Protein AF-A0A2M8DGZ5-F1 (afdb_monomer)

pLDDT: mean 72.71, std 24.36, range [32.28, 98.69]

Solvent-accessible surface area (backbone atoms only — not comparable to full-atom values): 21409 Å² total; per-residue (Å²): 137,88,82,88,85,82,89,85,83,86,83,88,82,82,88,88,84,86,83,87,82,81,83,86,84,78,86,82,89,83,91,85,82,87,85,84,85,83,81,88,84,89,88,83,88,82,85,90,84,88,86,81,88,84,85,83,86,84,92,83,90,83,90,82,88,80,88,79,86,88,81,87,85,88,81,90,81,88,78,90,76,78,85,79,76,83,82,78,86,79,76,88,78,85,82,75,79,84,77,84,80,78,84,82,90,80,88,84,86,89,84,86,80,84,87,79,92,77,91,68,83,79,48,72,66,58,56,50,49,53,51,51,51,50,53,50,50,52,49,52,53,50,52,50,52,52,52,50,52,51,50,53,51,52,50,50,53,52,52,50,53,50,53,52,51,50,51,52,49,51,52,53,51,51,52,50,51,50,54,50,52,52,52,49,53,52,51,51,52,50,53,53,49,52,52,52,51,51,54,50,53,51,53,51,50,51,37,51,52,49,51,53,51,48,51,53,51,50,41,56,44,45,72,37,66,75,50,36,55,54,50,49,50,53,44,50,54,55,33,65,75,71,41,71,84,57,66,33,38,40,37,29,30,66,90,66,55,69,71,59,56,56,53,53,58,74,70,50,66,88,85,54,52,86,60,45,79,41,76,30,90,87,39,87,26,53,36,34,41,33,31,96,92,45,73,45,52,52,20,57,66,46,68,54,61,54,50,68,63,53,39,53,52,50,49,52,51,56,56,59,62,55,69,80,73,116

Mean predicted aligned error: 19.15 Å

Secondary structure (DSSP, 8-state):
---PPPPPPPPP----PPPP-PPP------------------------------------------PPPP----------PPPPPPPP-------PPPP-PPPPP------PPPPPP------HHHHHHHHHHHHHHHHHHHHHHHHHHHHHHHHHHHHHHHHHHHHHHHHHHHHHHHHHHHHHHHHHHHHHHHHHHHHHHHHHHHHHHHHHHHHHHHHHHHHSHHHHHHHHHHHHHHHHTTSPSS--EEEEETT--HHHHHHHHHTS-TTS--PEEEEETT-SSEEEEEETTEEEEEEHHHHT--HHHHHHHHHHHHHHHHHTT-

Radius of gyration: 52.33 Å; Cα contacts (8 Å, |Δi|>4): 156; chains: 1; bounding box: 122×68×149 Å

Nearest PDB structures (foldseek):
  7uzh-assembly1_K  TM=7.538E-01  e=3.680E-03  Rattus norvegicus
  6loh-assembly1_A-2  TM=3.343E-01  e=3.677E+00  Homo sapiens

Sequence (326 aa):
MQGHLTPLHPHRLCSFLPPSSLPHARHPLSRRGADRGGAASCRGCGAGGGGGWGGGGDRRGGGGGGAAPSRRGGGGAPGAGAPRAPPCPATAGDPGPPRSARPGCAAGSGGHPAPGPGGGAVSVAERAGALLAEVARYRAESCAAILAAAREEVAGYVAHAHAEALHRFHAGAAETRKRAAERLRAAEAAVAAVARQRAQEVEWAVVARGRATLAASLAARWATVATRSRWLAWAAESAAARLEGGEWTLAHPVGWATAEWAAAVAELPVSVATPRFVADLQIVGGVRITAAGATVDATVAGLLGHGDWIGGRLLALTLAGGEGKR

Structure (mmCIF, N/CA/C/O backbone):
data_AF-A0A2M8DGZ5-F1
#
_entry.id   AF-A0A2M8DGZ5-F1
#
loop_
_atom_site.group_PDB
_atom_site.id
_atom_site.type_symbol
_atom_site.label_atom_id
_atom_site.label_alt_id
_atom_site.label_comp_id
_atom_site.label_asym_id
_atom_site.label_entity_id
_atom_site.label_seq_id
_atom_site.pdbx_PDB_ins_code
_atom_site.Cartn_x
_atom_site.Cartn_y
_atom_site.Cartn_z
_atom_site.occupancy
_atom_site.B_iso_or_equiv
_atom_site.auth_seq_id
_atom_site.auth_comp_id
_atom_site.auth_asym_id
_atom_site.auth_atom_id
_atom_site.pdbx_PDB_model_num
ATOM 1 N N . MET A 1 1 ? 58.728 37.428 -34.196 1.00 47.88 1 MET A N 1
ATOM 2 C CA . MET A 1 1 ? 57.813 38.181 -33.315 1.00 47.88 1 MET A CA 1
ATOM 3 C C . MET A 1 1 ? 57.246 37.215 -32.294 1.00 47.88 1 MET A C 1
ATOM 5 O O . MET A 1 1 ? 56.568 36.270 -32.669 1.00 47.88 1 MET A O 1
ATOM 9 N N . GLN A 1 2 ? 57.664 37.388 -31.043 1.00 43.59 2 GLN A N 1
ATOM 10 C CA . GLN A 1 2 ? 57.339 36.544 -29.894 1.00 43.59 2 GLN A CA 1
ATOM 11 C C . GLN A 1 2 ? 55.956 36.935 -29.356 1.00 43.59 2 GLN A C 1
ATOM 13 O O . GLN A 1 2 ? 55.725 38.105 -29.062 1.00 43.59 2 GLN A O 1
ATOM 18 N N . GLY A 1 3 ? 55.041 35.971 -29.253 1.00 50.12 3 GLY A N 1
ATOM 19 C CA . GLY A 1 3 ? 53.740 36.142 -28.607 1.00 50.12 3 GLY A CA 1
ATOM 20 C C . GLY A 1 3 ? 53.782 35.568 -27.195 1.00 50.12 3 GLY A C 1
ATOM 21 O O . GLY A 1 3 ? 53.845 34.354 -27.026 1.00 50.12 3 GLY A O 1
ATOM 22 N N . HIS A 1 4 ? 53.782 36.449 -26.196 1.00 52.03 4 HIS A N 1
ATOM 23 C CA . HIS A 1 4 ? 53.679 36.112 -24.780 1.00 52.03 4 HIS A CA 1
ATOM 24 C C . HIS A 1 4 ? 52.259 35.636 -24.432 1.00 52.03 4 HIS A C 1
ATOM 26 O O . HIS A 1 4 ? 51.285 36.337 -24.698 1.00 52.03 4 HIS A O 1
ATOM 32 N N . LEU A 1 5 ? 52.158 34.467 -23.794 1.00 53.09 5 LEU A N 1
ATOM 33 C CA . LEU A 1 5 ? 50.958 33.986 -23.108 1.00 53.09 5 LEU A CA 1
ATOM 34 C C . LEU A 1 5 ? 51.087 34.290 -21.611 1.00 53.09 5 LEU A C 1
ATOM 36 O O . LEU A 1 5 ? 52.010 33.816 -20.949 1.00 53.09 5 LEU A O 1
ATOM 40 N N . THR A 1 6 ? 50.149 35.076 -21.091 1.00 55.84 6 THR A N 1
ATOM 41 C CA . THR A 1 6 ? 49.980 35.384 -19.664 1.00 55.84 6 THR A CA 1
ATOM 42 C C . THR A 1 6 ? 49.000 34.379 -19.035 1.00 55.84 6 THR A C 1
ATOM 44 O O . THR A 1 6 ? 47.969 34.100 -19.651 1.00 55.84 6 THR A O 1
ATOM 47 N N . PRO A 1 7 ? 49.259 33.835 -17.830 1.00 59.38 7 PRO A N 1
ATOM 48 C CA . PRO A 1 7 ? 48.363 32.878 -17.182 1.00 59.38 7 PRO A CA 1
ATOM 49 C C . PRO A 1 7 ? 47.285 33.573 -16.331 1.00 59.38 7 PRO A C 1
ATOM 51 O O . PRO A 1 7 ? 47.565 34.511 -15.586 1.00 59.38 7 PRO A O 1
ATOM 54 N N . LEU A 1 8 ? 46.048 33.074 -16.415 1.00 52.78 8 LEU A N 1
ATOM 55 C CA . LEU A 1 8 ? 44.927 33.457 -15.551 1.00 52.78 8 LEU A CA 1
ATOM 56 C C . LEU A 1 8 ? 44.916 32.614 -14.263 1.00 52.78 8 LEU A C 1
ATOM 58 O O . LEU A 1 8 ? 44.987 31.387 -14.295 1.00 52.78 8 LEU A O 1
ATOM 62 N N . HIS A 1 9 ? 44.810 33.317 -13.136 1.00 47.62 9 HIS A N 1
ATOM 63 C CA . HIS A 1 9 ? 44.673 32.811 -11.767 1.00 47.62 9 HIS A CA 1
ATOM 64 C C . HIS A 1 9 ? 43.321 32.099 -11.515 1.00 47.62 9 HIS A C 1
ATOM 66 O O . HIS A 1 9 ? 42.306 32.511 -12.077 1.00 47.62 9 HIS A O 1
ATOM 72 N N . PRO A 1 10 ? 43.255 31.112 -10.593 1.00 57.31 10 PRO A N 1
ATOM 73 C CA . PRO A 1 10 ? 42.003 30.493 -10.162 1.00 57.31 10 PRO A CA 1
ATOM 74 C C . PRO A 1 10 ? 41.328 31.266 -9.014 1.00 57.31 10 PRO A C 1
ATOM 76 O O . PRO A 1 10 ? 41.925 31.504 -7.961 1.00 57.31 10 PRO A O 1
ATOM 79 N N . HIS A 1 11 ? 40.049 31.603 -9.195 1.00 48.38 11 HIS A N 1
ATOM 80 C CA . HIS A 1 11 ? 39.185 32.128 -8.140 1.00 48.38 11 HIS A CA 1
ATOM 81 C C . HIS A 1 11 ? 38.677 31.007 -7.221 1.00 48.38 11 HIS A C 1
ATOM 83 O O . HIS A 1 11 ? 38.041 30.049 -7.656 1.00 48.38 11 HIS A O 1
ATOM 89 N N . ARG A 1 12 ? 38.926 31.195 -5.921 1.00 47.50 12 ARG A N 1
ATOM 90 C CA . ARG A 1 12 ? 38.199 30.591 -4.798 1.00 47.50 12 ARG A CA 1
ATOM 91 C C . ARG A 1 12 ? 36.724 30.996 -4.850 1.00 47.50 12 ARG A C 1
ATOM 93 O O . ARG A 1 12 ? 36.444 32.188 -4.959 1.00 47.50 12 ARG A O 1
ATOM 100 N N . LEU A 1 13 ? 35.812 30.055 -4.610 1.00 48.94 13 LEU A N 1
ATOM 101 C CA . LEU A 1 13 ? 34.484 30.364 -4.078 1.00 48.94 13 LEU A CA 1
ATOM 102 C C . LEU A 1 13 ? 34.130 29.418 -2.929 1.00 48.94 13 LEU A C 1
ATOM 104 O O . LEU A 1 13 ? 34.060 28.200 -3.076 1.00 48.94 13 LEU A O 1
ATOM 108 N N . CYS A 1 14 ? 33.948 30.051 -1.775 1.00 38.47 14 CYS A N 1
ATOM 109 C CA . CYS A 1 14 ? 33.359 29.523 -0.561 1.00 38.47 14 CYS A CA 1
ATOM 110 C C . CYS A 1 14 ? 31.828 29.417 -0.689 1.00 38.47 14 CYS A C 1
ATOM 112 O O . CYS A 1 14 ? 31.202 30.263 -1.318 1.00 38.47 14 CYS A O 1
ATOM 114 N N . SER A 1 15 ? 31.277 28.433 0.028 1.00 38.91 15 SER A N 1
ATOM 115 C CA . SER A 1 15 ? 30.046 28.486 0.836 1.00 38.91 15 SER A CA 1
ATOM 116 C C . SER A 1 15 ? 28.725 28.941 0.203 1.00 38.91 15 SER A C 1
ATOM 118 O O . SER A 1 15 ? 28.528 30.125 -0.017 1.00 38.91 15 SER A O 1
ATOM 120 N N . PHE A 1 16 ? 27.738 28.037 0.155 1.00 43.38 16 PHE A N 1
ATOM 121 C CA . PHE A 1 16 ? 26.337 28.378 0.455 1.00 43.38 16 PHE A CA 1
ATOM 122 C C . PHE A 1 16 ? 25.581 27.135 0.972 1.00 43.38 16 PHE A C 1
ATOM 124 O O . PHE A 1 16 ? 25.248 26.224 0.219 1.00 43.38 16 PHE A O 1
ATOM 131 N N . LEU A 1 17 ? 25.349 27.097 2.288 1.00 47.66 17 LEU A N 1
ATOM 132 C CA . LEU A 1 17 ? 24.405 26.210 2.983 1.00 47.66 17 LEU A CA 1
ATOM 133 C C . LEU A 1 17 ? 23.074 26.965 3.143 1.00 47.66 17 LEU A C 1
ATOM 135 O O . LEU A 1 17 ? 23.115 28.136 3.527 1.00 47.66 17 LEU A O 1
ATOM 139 N N . PRO A 1 18 ? 21.903 26.345 2.918 1.00 54.53 18 PRO A N 1
ATOM 140 C CA . PRO A 1 18 ? 20.626 26.960 3.264 1.00 54.53 18 PRO A CA 1
ATOM 141 C C . PRO A 1 18 ? 20.232 26.693 4.735 1.00 54.53 18 PRO A C 1
ATOM 143 O O . PRO A 1 18 ? 20.520 25.613 5.260 1.00 54.53 18 PRO A O 1
ATOM 146 N N . PRO A 1 19 ? 19.553 27.644 5.410 1.00 52.12 19 PRO A N 1
ATOM 147 C CA . PRO A 1 19 ? 19.120 27.498 6.796 1.00 52.12 19 PRO A CA 1
ATOM 148 C C . PRO A 1 19 ? 17.788 26.746 6.942 1.00 52.12 19 PRO A C 1
ATOM 150 O O . PRO A 1 19 ? 16.794 27.024 6.268 1.00 52.12 19 PRO A O 1
ATOM 153 N N . SER A 1 20 ? 17.765 25.833 7.912 1.00 39.16 20 SER A N 1
ATOM 154 C CA . SER A 1 20 ? 16.581 25.172 8.459 1.00 39.16 20 SER A CA 1
ATOM 155 C C . SER A 1 20 ? 15.681 26.179 9.182 1.00 39.16 20 SER A C 1
ATOM 157 O O . SER A 1 20 ? 16.091 26.781 10.172 1.00 39.16 20 SER A O 1
ATOM 159 N N . SER A 1 21 ? 14.439 26.327 8.721 1.00 44.78 21 SER A N 1
ATOM 160 C CA . SER A 1 21 ? 13.407 27.141 9.377 1.00 44.78 21 SER A CA 1
ATOM 161 C C . SER A 1 21 ? 12.330 26.224 9.963 1.00 44.78 21 SER A C 1
ATOM 163 O O . SER A 1 21 ? 11.473 25.721 9.241 1.00 44.78 21 SER A O 1
ATOM 165 N N . LEU A 1 22 ? 12.390 25.987 11.276 1.00 49.78 22 LEU A N 1
ATOM 166 C CA . LEU A 1 22 ? 11.302 25.421 12.081 1.00 49.78 22 LEU A CA 1
ATOM 167 C C . LEU A 1 22 ? 10.425 26.567 12.609 1.00 49.78 22 LEU A C 1
ATOM 169 O O . LEU A 1 22 ? 10.976 27.500 13.195 1.00 49.78 22 LEU A O 1
ATOM 173 N N . PRO A 1 23 ? 9.087 26.494 12.531 1.00 57.09 23 PRO A N 1
ATOM 174 C CA . PRO A 1 23 ? 8.237 27.320 13.371 1.00 57.09 23 PRO A CA 1
ATOM 175 C C . PRO A 1 23 ? 7.831 26.581 14.654 1.00 57.09 23 PRO A C 1
ATOM 177 O O . PRO A 1 23 ? 7.147 25.558 14.639 1.00 57.09 23 PRO A O 1
ATOM 180 N N . HIS A 1 24 ? 8.234 27.168 15.782 1.00 42.97 24 HIS A N 1
ATOM 181 C CA . HIS A 1 24 ? 7.628 26.989 17.097 1.00 42.97 24 HIS A CA 1
ATOM 182 C C . HIS A 1 24 ? 6.129 27.331 17.056 1.00 42.97 24 HIS A C 1
ATOM 184 O O . HIS A 1 24 ? 5.769 28.485 16.829 1.00 42.97 24 HIS A O 1
ATOM 190 N N . ALA A 1 25 ? 5.260 26.375 17.384 1.00 43.47 25 ALA A N 1
ATOM 191 C CA . ALA A 1 25 ? 3.888 26.665 17.790 1.00 43.47 25 ALA A CA 1
ATOM 192 C C . ALA A 1 25 ? 3.824 26.729 19.324 1.00 43.47 25 ALA A C 1
ATOM 194 O O . ALA A 1 25 ? 3.967 25.723 20.018 1.00 43.47 25 ALA A O 1
ATOM 195 N N . ARG A 1 26 ? 3.654 27.948 19.847 1.00 43.22 26 ARG A N 1
ATOM 196 C CA . ARG A 1 26 ? 3.357 28.233 21.254 1.00 43.22 26 ARG A CA 1
ATOM 197 C C . ARG A 1 26 ? 1.876 27.972 21.543 1.00 43.22 26 ARG A C 1
ATOM 199 O O . ARG A 1 26 ? 1.006 28.394 20.788 1.00 43.22 26 ARG A O 1
ATOM 206 N N . HIS A 1 27 ? 1.621 27.343 22.687 1.00 41.72 27 HIS A N 1
ATOM 207 C CA . HIS A 1 27 ? 0.341 27.346 23.396 1.00 41.72 27 HIS A CA 1
ATOM 208 C C . HIS A 1 27 ? -0.190 28.768 23.638 1.00 41.72 27 HIS A C 1
ATOM 210 O O . HIS A 1 27 ? 0.593 29.672 23.938 1.00 41.72 27 HIS A O 1
ATOM 216 N N . PRO A 1 28 ? -1.523 28.909 23.717 1.00 57.38 28 PRO A N 1
ATOM 217 C CA . PRO A 1 28 ? -2.101 29.701 24.793 1.00 57.38 28 PRO A CA 1
ATOM 218 C C . PRO A 1 28 ? -3.053 28.873 25.668 1.00 57.38 28 PRO A C 1
ATOM 220 O O . PRO A 1 28 ? -4.003 28.246 25.203 1.00 57.38 28 PRO A O 1
ATOM 223 N N . LEU A 1 29 ? -2.789 28.922 26.973 1.00 51.66 29 LEU A N 1
ATOM 224 C CA . LEU A 1 29 ? -3.778 28.721 28.024 1.00 51.66 29 LEU A CA 1
ATOM 225 C C . LEU A 1 29 ? -4.664 29.972 28.087 1.00 51.66 29 LEU A C 1
ATOM 227 O O . LEU A 1 29 ? -4.142 31.079 28.190 1.00 51.66 29 LEU A O 1
ATOM 231 N N . SER A 1 30 ? -5.986 29.809 28.129 1.00 45.03 30 SER A N 1
ATOM 232 C CA . SER A 1 30 ? -6.853 30.771 28.813 1.00 45.03 30 SER A CA 1
ATOM 233 C C . SER A 1 30 ? -8.092 30.082 29.377 1.00 45.03 30 SER A C 1
ATOM 235 O O . SER A 1 30 ? -8.797 29.343 28.696 1.00 45.03 30 SER A O 1
ATOM 237 N N . ARG A 1 31 ? -8.290 30.323 30.673 1.00 47.28 31 ARG A N 1
ATOM 238 C CA . ARG A 1 31 ? -9.396 29.905 31.534 1.00 47.28 31 ARG A CA 1
ATOM 239 C C . ARG A 1 31 ? -10.584 30.861 31.396 1.00 47.28 31 ARG A C 1
ATOM 241 O O . ARG A 1 31 ? -10.367 32.066 31.321 1.00 47.28 31 ARG A O 1
ATOM 248 N N . ARG A 1 32 ? -11.792 30.312 31.569 1.00 43.09 32 ARG A N 1
ATOM 249 C CA . ARG A 1 32 ? -13.004 30.804 32.287 1.00 43.09 32 ARG A CA 1
ATOM 250 C C . ARG A 1 32 ? -14.196 30.086 31.629 1.00 43.09 32 ARG A C 1
ATOM 252 O O . ARG A 1 32 ? -14.246 30.022 30.415 1.00 43.09 32 ARG A O 1
ATOM 259 N N . GLY A 1 33 ? -15.148 29.460 32.307 1.00 36.00 33 GLY A N 1
ATOM 260 C CA . GLY A 1 33 ? -15.573 29.567 33.693 1.00 36.00 33 GLY A CA 1
ATOM 261 C C . GLY A 1 33 ? -17.088 29.791 33.714 1.00 36.00 33 GLY A C 1
ATOM 262 O O . GLY A 1 33 ? -17.528 30.842 33.273 1.00 36.00 33 GLY A O 1
ATOM 263 N N . ALA A 1 34 ? -17.801 28.817 34.287 1.00 40.38 34 ALA A N 1
ATOM 264 C CA . ALA A 1 34 ? -19.103 28.911 34.955 1.00 40.38 34 ALA A CA 1
ATOM 265 C C . ALA A 1 34 ? -20.420 29.005 34.141 1.00 40.38 34 ALA A C 1
ATOM 267 O O . ALA A 1 34 ? -20.686 29.949 33.410 1.00 40.38 34 ALA A O 1
ATOM 268 N N . ASP A 1 35 ? -21.269 28.024 34.475 1.00 37.03 35 ASP A N 1
ATOM 269 C CA . ASP A 1 35 ? -22.654 28.156 34.946 1.00 37.03 35 ASP A CA 1
ATOM 270 C C . ASP A 1 35 ? -23.876 28.071 34.001 1.00 37.03 35 ASP A C 1
ATOM 272 O O . ASP A 1 35 ? -24.227 28.984 33.268 1.00 37.03 35 ASP A O 1
ATOM 276 N N . ARG A 1 36 ? -24.601 26.961 34.251 1.00 38.91 36 ARG A N 1
ATOM 277 C CA . ARG A 1 36 ? -26.049 26.808 34.513 1.00 38.91 36 ARG A CA 1
ATOM 278 C C . ARG A 1 36 ? -27.057 26.929 33.362 1.00 38.91 36 ARG A C 1
ATOM 280 O O . ARG A 1 36 ? -27.413 28.011 32.929 1.00 38.91 36 ARG A O 1
ATOM 287 N N . GLY A 1 37 ? -27.745 25.800 33.158 1.00 32.97 37 GLY A N 1
ATOM 288 C CA . GLY A 1 37 ? -29.184 25.730 33.439 1.00 32.97 37 GLY A CA 1
ATOM 289 C C . GLY A 1 37 ? -30.115 25.570 32.236 1.00 32.97 37 GLY A C 1
ATOM 290 O O . GLY A 1 37 ? -30.081 26.368 31.312 1.00 32.97 37 GLY A O 1
ATOM 291 N N . GLY A 1 38 ? -31.034 24.601 32.333 1.00 32.28 38 GLY A N 1
ATOM 292 C CA . GLY A 1 38 ? -32.386 24.776 31.786 1.00 32.28 38 GLY A CA 1
ATOM 293 C C . GLY A 1 38 ? -32.880 23.764 30.750 1.00 32.28 38 GLY A C 1
ATOM 294 O O . GLY A 1 38 ? -32.748 23.982 29.559 1.00 32.28 38 GLY A O 1
ATOM 295 N N . ALA A 1 39 ? -33.524 22.709 31.257 1.00 35.34 39 ALA A N 1
ATOM 296 C CA . ALA A 1 39 ? -34.850 22.204 30.871 1.00 35.34 39 ALA A CA 1
ATOM 297 C C . ALA A 1 39 ? -35.240 21.960 29.388 1.00 35.34 39 ALA A C 1
ATOM 299 O O . ALA A 1 39 ? -35.387 22.867 28.583 1.00 35.34 39 ALA A O 1
ATOM 300 N N . ALA A 1 40 ? -35.592 20.692 29.143 1.00 38.44 40 ALA A N 1
ATOM 301 C CA . ALA A 1 40 ? -36.847 20.207 28.555 1.00 38.44 40 ALA A CA 1
ATOM 302 C C . ALA A 1 40 ? -37.472 20.932 27.340 1.00 38.44 40 ALA A C 1
ATOM 304 O O . ALA A 1 40 ? -38.044 22.006 27.469 1.00 38.44 40 ALA A O 1
ATOM 305 N N . SER A 1 41 ? -37.644 20.195 26.237 1.00 42.31 41 SER A N 1
ATOM 306 C CA . SER A 1 41 ? -39.004 19.883 25.771 1.00 42.31 41 SER A CA 1
ATOM 307 C C . SER A 1 41 ? -39.032 18.653 24.862 1.00 42.31 41 SER A C 1
ATOM 309 O O . SER A 1 41 ? -38.207 18.464 23.971 1.00 42.31 41 SER A O 1
ATOM 311 N N . CYS A 1 42 ? -40.013 17.803 25.136 1.00 41.75 42 CYS A N 1
ATOM 312 C CA . CYS A 1 42 ? -40.486 16.729 24.284 1.00 41.75 42 CYS A CA 1
ATOM 313 C C . CYS A 1 42 ? -41.589 17.296 23.380 1.00 41.75 42 CYS A C 1
ATOM 315 O O . CYS A 1 42 ? -42.467 17.984 23.907 1.00 41.75 42 CYS A O 1
ATOM 317 N N . ARG A 1 43 ? -41.605 16.936 22.088 1.00 39.31 43 ARG A N 1
ATOM 318 C CA . ARG A 1 43 ? -42.788 16.584 21.260 1.00 39.31 43 ARG A CA 1
ATOM 319 C C . ARG A 1 43 ? -42.468 16.739 19.774 1.00 39.31 43 ARG A C 1
ATOM 321 O O . ARG A 1 43 ? -41.932 17.757 19.362 1.00 39.31 43 ARG A O 1
ATOM 328 N N . GLY A 1 44 ? -42.877 15.752 18.980 1.00 35.06 44 GLY A N 1
ATOM 329 C CA . GLY A 1 44 ? -42.876 15.867 17.522 1.00 35.06 44 GLY A CA 1
ATOM 330 C C . GLY A 1 44 ? -42.959 14.536 16.786 1.00 35.06 44 GLY A C 1
ATOM 331 O O . GLY A 1 44 ? -42.086 14.233 15.986 1.00 35.06 44 GLY A O 1
ATOM 332 N N . CYS A 1 45 ? -43.986 13.731 17.071 1.00 40.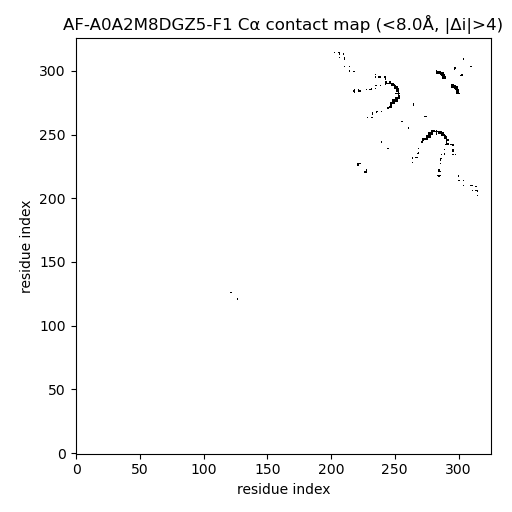09 45 CYS A N 1
ATOM 333 C CA . CYS A 1 45 ? -44.459 12.710 16.133 1.00 40.09 45 CYS A CA 1
ATOM 334 C C . CYS A 1 45 ? -45.205 13.394 14.972 1.00 40.09 45 CYS A C 1
ATOM 336 O O . CYS A 1 45 ? -45.963 14.331 15.217 1.00 40.09 45 CYS A O 1
ATOM 338 N N . GLY A 1 46 ? -45.040 12.888 13.748 1.00 37.03 46 GLY A N 1
ATOM 339 C CA . GLY A 1 46 ? -45.805 13.277 12.552 1.00 37.03 46 GLY A CA 1
ATOM 340 C C . GLY A 1 46 ? -44.992 12.972 11.288 1.00 37.03 46 GLY A C 1
ATOM 341 O O . GLY A 1 46 ? -44.053 13.691 10.991 1.00 37.03 46 GLY A O 1
ATOM 342 N N . ALA A 1 47 ? -45.100 11.778 10.701 1.00 37.59 47 ALA A N 1
ATOM 343 C CA . ALA A 1 47 ? -46.132 11.345 9.749 1.00 37.59 47 ALA A CA 1
ATOM 344 C C . ALA 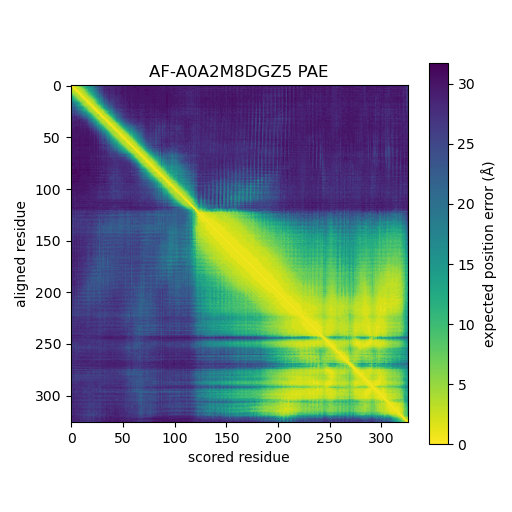A 1 47 ? -45.918 11.876 8.315 1.00 37.59 47 ALA A C 1
ATOM 346 O O . ALA A 1 47 ? -45.985 13.074 8.079 1.00 37.59 47 ALA A O 1
ATOM 347 N N . GLY A 1 48 ? -45.804 10.937 7.365 1.00 34.72 48 GLY A N 1
ATOM 348 C CA . GLY A 1 48 ? -46.419 11.059 6.037 1.00 34.72 48 GLY A CA 1
ATOM 349 C C . GLY A 1 48 ? -45.517 11.431 4.855 1.00 34.72 48 GLY A C 1
ATOM 350 O O . GLY A 1 48 ? -44.965 12.521 4.802 1.00 34.72 48 GLY A O 1
ATOM 351 N N . GLY A 1 49 ? -45.485 10.543 3.854 1.00 35.94 49 GLY A N 1
ATOM 352 C CA . GLY A 1 49 ? -44.997 10.789 2.488 1.00 35.94 49 GLY A CA 1
ATOM 353 C C . GLY A 1 49 ? -43.993 9.713 2.058 1.00 35.94 49 GLY A C 1
ATOM 354 O O . GLY A 1 49 ? -42.885 9.693 2.567 1.00 35.94 49 GLY A O 1
ATOM 355 N N . GLY A 1 50 ? -44.284 8.730 1.205 1.00 35.69 50 GLY A N 1
ATOM 356 C CA . GLY A 1 50 ? -45.289 8.656 0.146 1.00 35.69 50 GLY A CA 1
ATOM 357 C C . GLY A 1 50 ? -44.614 8.879 -1.211 1.00 35.69 50 GLY A C 1
ATOM 358 O O . GLY A 1 50 ? -44.268 10.009 -1.530 1.00 35.69 50 GLY A O 1
ATOM 359 N N . GLY A 1 51 ? -44.456 7.802 -1.991 1.00 36.44 51 GLY A N 1
ATOM 360 C CA . GLY A 1 51 ? -43.928 7.782 -3.368 1.00 36.44 51 GLY A CA 1
ATOM 361 C C . GLY A 1 51 ? -42.619 6.984 -3.464 1.00 36.44 51 GLY A C 1
ATOM 362 O O . GLY A 1 51 ? -41.665 7.307 -2.776 1.00 36.44 51 GLY A O 1
ATOM 363 N N . GLY A 1 52 ? -42.468 5.897 -4.220 1.00 35.03 52 GLY A N 1
ATOM 364 C CA . GLY A 1 52 ? -43.241 5.372 -5.342 1.00 35.03 52 GLY A CA 1
ATOM 365 C C . GLY A 1 52 ? -42.354 5.331 -6.594 1.00 35.03 52 GLY A C 1
ATOM 366 O O . GLY A 1 52 ? -41.805 6.366 -6.951 1.00 35.03 52 GLY A O 1
ATOM 367 N N . TRP A 1 53 ? -42.335 4.171 -7.273 1.00 37.75 53 TRP A N 1
ATOM 368 C CA . TRP A 1 53 ? -41.783 3.897 -8.621 1.00 37.75 53 TRP A CA 1
ATOM 369 C C . TRP A 1 53 ? -40.239 3.889 -8.711 1.00 37.75 53 TRP A C 1
ATOM 371 O O . TRP A 1 53 ? -39.583 4.757 -8.164 1.00 37.75 53 TRP A O 1
ATOM 381 N N . GLY A 1 54 ? -39.537 2.968 -9.373 1.00 35.41 54 GLY A N 1
ATOM 382 C CA . GLY A 1 54 ? -39.864 1.852 -10.260 1.00 35.41 54 GLY A CA 1
ATOM 383 C C . GLY A 1 54 ? -38.589 1.460 -11.045 1.00 35.41 54 GLY A C 1
ATOM 384 O O . GLY A 1 54 ? -37.695 2.286 -11.199 1.00 35.41 54 GLY A O 1
ATOM 385 N N . GLY A 1 55 ? -38.527 0.221 -11.550 1.00 37.38 55 GLY A N 1
ATOM 386 C CA . GLY A 1 55 ? -37.528 -0.271 -12.523 1.00 37.38 55 GLY A CA 1
ATOM 387 C C . GLY A 1 55 ? -36.403 -1.118 -11.903 1.00 37.38 55 GLY A C 1
ATOM 388 O O . GLY A 1 55 ? -35.733 -0.669 -10.987 1.00 37.38 55 GLY A O 1
ATOM 389 N N . GLY A 1 56 ? -36.127 -2.368 -12.284 1.00 36.03 56 GLY A N 1
ATOM 390 C CA . GLY A 1 56 ? -36.496 -3.131 -13.479 1.00 36.03 56 GLY A CA 1
ATOM 391 C C . GLY A 1 56 ? -35.253 -3.410 -14.338 1.00 36.03 56 GLY A C 1
ATOM 392 O O . GLY A 1 56 ? -34.742 -2.478 -14.943 1.00 36.03 56 GLY A O 1
ATOM 393 N N . GLY A 1 57 ? -34.823 -4.681 -14.407 1.00 35.75 57 GLY A N 1
ATOM 394 C CA . GLY A 1 57 ? -33.805 -5.219 -15.340 1.00 35.75 57 GLY A CA 1
ATOM 395 C C . GLY A 1 57 ? -32.345 -4.989 -14.910 1.00 35.75 57 GLY A C 1
ATOM 396 O O . GLY A 1 57 ? -32.018 -3.949 -14.367 1.00 35.75 57 GLY A O 1
ATOM 397 N N . ASP A 1 58 ? -31.376 -5.889 -15.073 1.00 42.12 58 ASP A N 1
ATOM 398 C CA . ASP A 1 58 ? -31.334 -7.160 -15.786 1.00 42.12 58 ASP A CA 1
ATOM 399 C C . ASP A 1 58 ? -30.192 -8.040 -15.253 1.00 42.12 58 ASP A C 1
ATOM 401 O O . ASP A 1 58 ? -29.144 -7.566 -14.812 1.00 42.12 58 ASP A O 1
ATOM 405 N N . ARG A 1 59 ? -30.405 -9.356 -15.335 1.00 44.72 59 ARG A N 1
ATOM 406 C CA . ARG A 1 59 ? -29.408 -10.404 -15.091 1.00 44.72 59 ARG A CA 1
ATOM 407 C C . ARG A 1 59 ? -28.727 -10.784 -16.408 1.00 44.72 59 ARG A C 1
ATOM 409 O O . ARG A 1 59 ? -29.404 -11.316 -17.280 1.00 44.72 59 ARG A O 1
ATOM 416 N N . ARG A 1 60 ? -27.400 -10.660 -16.493 1.00 46.06 60 ARG A N 1
ATOM 417 C CA . ARG A 1 60 ? -26.462 -11.532 -17.247 1.00 46.06 60 ARG A CA 1
ATOM 418 C C . ARG A 1 60 ? -25.112 -11.415 -16.519 1.00 46.06 60 ARG A C 1
ATOM 420 O O . ARG A 1 60 ? -24.734 -10.311 -16.166 1.00 46.06 60 ARG A O 1
ATOM 427 N N . GLY A 1 61 ? -24.366 -12.451 -16.150 1.00 40.28 61 GLY A N 1
ATOM 428 C CA . GLY A 1 61 ? -24.226 -13.782 -16.726 1.00 40.28 61 GLY A CA 1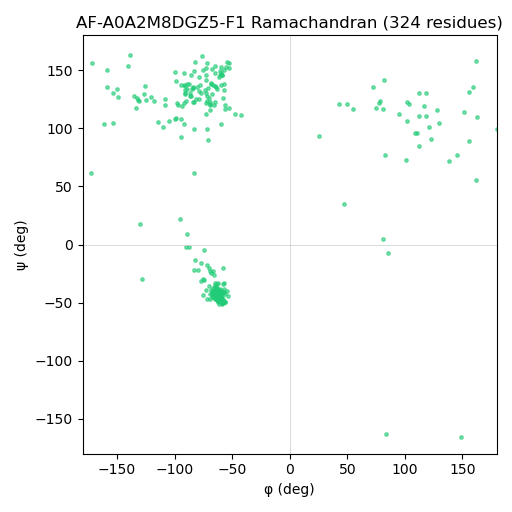
ATOM 429 C C . GLY A 1 61 ? -22.824 -13.889 -17.335 1.00 40.28 61 GLY A C 1
ATOM 430 O O . GLY A 1 61 ? -22.629 -13.439 -18.455 1.00 40.28 61 GLY A O 1
ATOM 431 N N . GLY A 1 62 ? -21.869 -14.457 -16.590 1.00 37.94 62 GLY A N 1
ATOM 432 C CA . GLY A 1 62 ? -20.504 -14.776 -17.041 1.00 37.94 62 GLY A CA 1
ATOM 433 C C . GLY A 1 62 ? -19.524 -14.729 -15.859 1.00 37.94 62 GLY A C 1
ATOM 434 O O . GLY A 1 62 ? -19.367 -13.680 -15.255 1.00 37.94 62 GLY A O 1
ATOM 435 N N . GLY A 1 63 ? -18.883 -15.798 -15.385 1.00 38.81 63 GLY A N 1
ATOM 436 C CA . GLY A 1 63 ? -18.615 -17.100 -15.991 1.00 38.81 63 GLY A CA 1
ATOM 437 C C . GLY A 1 63 ? -17.114 -17.241 -16.248 1.00 38.81 63 GLY A C 1
ATOM 438 O O . GLY A 1 63 ? -16.656 -16.941 -17.340 1.00 38.81 63 GLY A O 1
ATOM 439 N N . GLY A 1 64 ? -16.365 -17.677 -15.233 1.00 36.22 64 GLY A N 1
ATOM 440 C CA . GLY A 1 64 ? -14.936 -18.016 -15.296 1.00 36.22 64 GLY A CA 1
ATOM 441 C C . GLY A 1 64 ? -14.375 -18.048 -13.870 1.00 36.22 64 GLY A C 1
ATOM 442 O O . GLY A 1 64 ? -14.363 -17.023 -13.207 1.00 36.22 64 GLY A O 1
ATOM 443 N N . GLY A 1 65 ? -14.008 -19.168 -13.247 1.00 40.28 65 GLY A N 1
ATOM 444 C CA . GLY A 1 65 ? -13.490 -20.420 -13.790 1.00 40.28 65 GLY A CA 1
ATOM 445 C C . GLY A 1 65 ? -11.975 -20.443 -13.592 1.00 40.28 65 GLY A C 1
ATOM 446 O O . GLY A 1 65 ? -11.235 -20.244 -14.543 1.00 40.28 65 GLY A O 1
ATOM 447 N N . GLY A 1 66 ? -11.514 -20.628 -12.351 1.00 35.25 66 GLY A N 1
ATOM 448 C CA . GLY A 1 66 ? -10.090 -20.686 -12.013 1.00 35.25 66 GLY A CA 1
ATOM 449 C C . GLY A 1 66 ? -9.882 -21.345 -10.653 1.00 35.25 66 GLY A C 1
ATOM 450 O O . GLY A 1 66 ? -10.183 -20.762 -9.618 1.00 35.25 66 GLY A O 1
ATOM 451 N N . ALA A 1 67 ? -9.447 -22.600 -10.691 1.00 36.88 67 ALA A N 1
ATOM 452 C CA . ALA A 1 67 ? -9.348 -23.525 -9.574 1.00 36.88 67 ALA A CA 1
ATOM 453 C C . ALA A 1 67 ? -8.273 -23.135 -8.544 1.00 36.88 67 ALA A C 1
ATOM 455 O O . ALA A 1 67 ? -7.146 -22.793 -8.897 1.00 36.88 67 ALA A O 1
ATOM 456 N N . ALA A 1 68 ? -8.613 -23.290 -7.264 1.00 35.16 68 ALA A N 1
ATOM 457 C CA . ALA A 1 68 ? -7.667 -23.352 -6.156 1.00 35.16 68 ALA A CA 1
ATOM 458 C C . ALA A 1 68 ? -7.424 -24.824 -5.766 1.00 35.16 68 ALA A C 1
ATOM 460 O O . ALA A 1 68 ? -8.385 -25.600 -5.730 1.00 35.16 68 ALA A O 1
ATOM 461 N N . PRO A 1 69 ? -6.186 -25.233 -5.428 1.00 57.22 69 PRO A N 1
ATOM 462 C CA . PRO A 1 69 ? -5.943 -26.538 -4.839 1.00 57.22 69 PRO A CA 1
ATOM 463 C C . PRO A 1 69 ? -6.238 -26.541 -3.334 1.00 57.22 69 PRO A C 1
ATOM 465 O O . PRO A 1 69 ? -5.834 -25.665 -2.571 1.00 57.22 69 PRO A O 1
ATOM 468 N N . SER A 1 70 ? -6.919 -27.603 -2.920 1.00 45.16 70 SER A N 1
ATOM 469 C CA . SER A 1 70 ? -7.197 -27.985 -1.543 1.00 45.16 70 SER A CA 1
ATOM 470 C C . SER A 1 70 ? -5.925 -28.301 -0.751 1.00 45.16 70 SER A C 1
ATOM 472 O O . SER A 1 70 ? -5.144 -29.160 -1.168 1.00 45.16 70 SER A O 1
ATOM 474 N N . ARG A 1 71 ? -5.804 -27.771 0.472 1.00 45.84 71 ARG A N 1
ATOM 475 C CA . ARG A 1 71 ? -5.184 -28.514 1.581 1.00 45.84 71 ARG A CA 1
ATOM 476 C C . ARG A 1 71 ? -6.003 -28.385 2.862 1.00 45.84 71 ARG A C 1
ATOM 478 O O . ARG A 1 71 ? -6.375 -27.301 3.294 1.00 45.84 71 ARG A O 1
ATOM 485 N N . ARG A 1 72 ? -6.291 -29.571 3.398 1.00 40.28 72 ARG A N 1
ATOM 486 C CA . ARG A 1 72 ? -6.940 -29.904 4.667 1.00 40.28 72 ARG A CA 1
ATOM 487 C C . ARG A 1 72 ? -6.031 -29.612 5.862 1.00 40.28 72 ARG A C 1
ATOM 489 O O . ARG A 1 72 ? -4.817 -29.756 5.758 1.00 40.28 72 ARG A O 1
ATOM 496 N N . GLY A 1 73 ? -6.685 -29.402 7.003 1.00 36.56 73 GLY A N 1
ATOM 497 C CA . GLY A 1 73 ? -6.137 -29.455 8.362 1.00 36.56 73 GLY A CA 1
ATOM 498 C C . GLY A 1 73 ? -6.343 -28.105 9.047 1.00 36.56 73 GLY A C 1
ATOM 499 O O . GLY A 1 73 ? -5.657 -27.158 8.709 1.00 36.56 73 GLY A O 1
ATOM 500 N N . GLY A 1 74 ? -7.319 -27.882 9.925 1.00 38.72 74 GLY A N 1
ATOM 501 C CA . GLY A 1 74 ? -7.901 -28.776 10.924 1.00 38.72 74 GLY A CA 1
ATOM 502 C C . GLY A 1 74 ? -7.445 -28.277 12.296 1.00 38.72 74 GLY A C 1
ATOM 503 O O . GLY A 1 74 ? -6.337 -28.585 12.711 1.00 38.72 74 GLY A O 1
ATOM 504 N N . GLY A 1 75 ? -8.273 -27.472 12.965 1.00 32.41 75 GLY A N 1
ATOM 505 C CA . GLY A 1 75 ? -7.956 -26.895 14.275 1.00 32.41 75 GLY A CA 1
ATOM 506 C C . GLY A 1 75 ? -9.093 -26.015 14.784 1.00 32.41 75 GLY A C 1
ATOM 507 O O . GLY A 1 75 ? -9.255 -24.895 14.316 1.00 32.41 75 GLY A O 1
ATOM 508 N N . GLY A 1 76 ? -9.919 -26.573 15.669 1.00 35.94 76 GLY A N 1
ATOM 509 C CA . GLY A 1 76 ? -11.202 -26.037 16.122 1.00 35.94 76 GLY A CA 1
ATOM 510 C C . GLY A 1 76 ? -11.172 -24.648 16.771 1.00 35.94 76 GLY A C 1
ATOM 511 O O . GLY A 1 76 ? -10.277 -24.313 17.540 1.00 35.94 76 GLY A O 1
ATOM 512 N N . ALA A 1 77 ? -12.248 -23.901 16.525 1.00 36.47 77 ALA A N 1
ATOM 513 C CA . ALA A 1 77 ? -12.694 -22.769 17.328 1.00 36.47 77 ALA A CA 1
ATOM 514 C C . ALA A 1 77 ? -14.168 -23.015 17.702 1.00 36.47 77 ALA A C 1
ATOM 516 O O . ALA A 1 77 ? -14.962 -23.323 16.807 1.00 36.47 77 ALA A O 1
ATOM 517 N N . PRO A 1 78 ? -14.569 -22.912 18.980 1.00 48.25 78 PRO A N 1
ATOM 518 C CA . PRO A 1 78 ? -15.967 -23.040 19.349 1.00 48.25 78 PRO A CA 1
ATOM 519 C C . PRO A 1 78 ? -16.681 -21.680 19.340 1.00 48.25 78 PRO A C 1
ATOM 521 O O . PRO A 1 78 ? -16.197 -20.698 19.894 1.00 48.25 78 PRO A O 1
ATOM 524 N N . GLY A 1 79 ? -17.890 -21.681 18.777 1.00 37.06 79 GLY A N 1
ATOM 525 C CA . GLY A 1 79 ? -19.043 -21.018 19.387 1.00 37.06 79 GLY A CA 1
ATOM 526 C C . GLY A 1 79 ? -19.201 -19.515 19.172 1.00 37.06 79 GLY A C 1
ATOM 527 O O . GLY A 1 79 ? -19.045 -18.732 20.104 1.00 37.06 79 GLY A O 1
ATOM 528 N N . ALA A 1 80 ? -19.665 -19.121 17.986 1.00 37.06 80 ALA A N 1
ATOM 529 C CA . ALA A 1 80 ? -20.383 -17.862 17.815 1.00 37.06 80 ALA A CA 1
ATOM 530 C C . ALA A 1 80 ? -21.782 -17.990 18.450 1.00 37.06 80 ALA A C 1
ATOM 532 O O . ALA A 1 80 ? -22.695 -18.581 17.874 1.00 37.06 80 ALA A O 1
ATOM 533 N N . GLY A 1 81 ? -21.932 -17.466 19.667 1.00 35.66 81 GLY A N 1
ATOM 534 C CA . GLY A 1 81 ? -23.226 -17.265 20.309 1.00 35.66 81 GLY A CA 1
ATOM 535 C C . GLY A 1 81 ? -23.969 -16.097 19.661 1.00 35.66 81 GLY A C 1
ATOM 536 O O . GLY A 1 81 ? -23.466 -14.976 19.622 1.00 35.66 81 GLY A O 1
ATOM 537 N N . ALA A 1 82 ? -25.165 -16.373 19.148 1.00 42.53 82 ALA A N 1
ATOM 538 C CA . ALA A 1 82 ? -26.109 -15.379 18.652 1.00 42.53 82 ALA A CA 1
ATOM 539 C C . ALA A 1 82 ? -26.521 -14.375 19.757 1.00 42.53 82 ALA A C 1
ATOM 541 O O . ALA A 1 82 ? -26.536 -14.729 20.941 1.00 42.53 82 ALA A O 1
ATOM 542 N N . PRO A 1 83 ? -26.895 -13.133 19.397 1.00 45.09 83 PRO A N 1
ATOM 543 C CA . PRO A 1 83 ? -27.312 -12.121 20.360 1.00 45.09 83 PRO A CA 1
ATOM 544 C C . PRO A 1 83 ? -28.668 -12.487 20.976 1.00 45.09 83 PRO A C 1
ATOM 546 O O . PRO A 1 83 ? -29.675 -12.618 20.280 1.00 45.09 83 PRO A O 1
ATOM 549 N N . ARG A 1 84 ? -28.700 -12.642 22.303 1.00 39.97 84 ARG A N 1
ATOM 550 C CA . ARG A 1 84 ? -29.951 -12.751 23.058 1.00 39.97 84 ARG A CA 1
ATOM 551 C C . ARG A 1 84 ? -30.700 -11.418 23.011 1.00 39.97 84 ARG A C 1
ATOM 553 O O . ARG A 1 84 ? -30.133 -10.369 23.308 1.00 39.97 84 ARG A O 1
ATOM 560 N N . ALA A 1 85 ? -31.975 -11.504 22.645 1.00 48.72 85 ALA A N 1
ATOM 561 C CA . ALA A 1 85 ? -32.967 -10.441 22.724 1.00 48.72 85 ALA A CA 1
ATOM 562 C C . ALA A 1 85 ? -33.082 -9.861 24.153 1.00 48.72 85 ALA A C 1
ATOM 564 O O . ALA A 1 85 ? -32.831 -10.583 25.125 1.00 48.72 85 ALA A O 1
ATOM 565 N N . PRO A 1 86 ? -33.486 -8.587 24.304 1.00 60.25 86 PRO A N 1
ATOM 566 C CA . PRO A 1 86 ? -33.793 -8.019 25.611 1.00 60.25 86 PRO A CA 1
ATOM 567 C C . PRO A 1 86 ? -35.069 -8.664 26.185 1.00 60.25 86 PRO A C 1
ATOM 569 O O . PRO A 1 86 ? -36.036 -8.852 25.442 1.00 60.25 86 PRO A O 1
ATOM 572 N N . PRO A 1 87 ? -35.119 -8.997 27.486 1.00 53.34 87 PRO A N 1
ATOM 573 C CA . PRO A 1 87 ? -36.362 -9.430 28.103 1.00 53.34 87 PRO A CA 1
ATOM 574 C C . PRO A 1 87 ? -37.335 -8.250 28.235 1.00 53.34 87 PRO A C 1
ATOM 576 O O . PRO A 1 87 ? -36.964 -7.154 28.657 1.00 53.34 87 PRO A O 1
ATOM 579 N N . CYS A 1 88 ? -38.594 -8.501 27.875 1.00 41.53 88 CYS A N 1
ATOM 580 C CA . CYS A 1 88 ? -39.732 -7.646 28.186 1.00 41.53 88 CYS A CA 1
ATOM 581 C C . CYS A 1 88 ? -39.869 -7.434 29.708 1.00 41.53 88 CYS A C 1
ATOM 583 O O . CYS A 1 88 ? -39.541 -8.339 30.481 1.00 41.53 88 CYS A O 1
ATOM 585 N N . PRO A 1 89 ? -40.406 -6.285 30.153 1.00 47.34 89 PRO A N 1
ATOM 586 C CA . PRO A 1 89 ? -40.753 -6.076 31.550 1.00 47.34 89 PRO A CA 1
ATOM 587 C C . PRO A 1 89 ? -41.949 -6.964 31.916 1.00 47.34 89 PRO A C 1
ATOM 589 O O . PRO A 1 89 ? -43.044 -6.806 31.378 1.00 47.34 89 PRO A O 1
ATOM 592 N N . ALA A 1 90 ? -41.728 -7.915 32.823 1.00 38.47 90 ALA A N 1
ATOM 593 C CA . ALA A 1 90 ? -42.805 -8.661 33.450 1.00 38.47 90 ALA A CA 1
ATOM 594 C C . ALA A 1 90 ? -43.579 -7.726 34.389 1.00 38.47 90 ALA A C 1
ATOM 596 O O . ALA A 1 90 ? -43.032 -7.123 35.311 1.00 38.47 90 ALA A O 1
ATOM 597 N N . THR A 1 91 ? -44.864 -7.606 34.101 1.00 43.41 91 THR A N 1
ATOM 598 C CA . THR A 1 91 ? -45.905 -6.995 34.916 1.00 43.41 91 THR A CA 1
ATOM 599 C C . THR A 1 91 ? -46.019 -7.649 36.294 1.00 43.41 91 THR A C 1
ATOM 601 O O . THR A 1 91 ? -46.096 -8.870 36.391 1.00 43.41 91 THR A O 1
ATOM 604 N N . ALA A 1 92 ? -46.077 -6.796 37.321 1.00 45.94 92 ALA A N 1
ATOM 605 C CA . ALA A 1 92 ? -46.862 -6.911 38.553 1.00 45.94 92 ALA A CA 1
ATOM 606 C C . ALA A 1 92 ? -47.246 -8.333 39.010 1.00 45.94 92 ALA A C 1
ATOM 608 O O . ALA A 1 92 ? -48.301 -8.857 38.656 1.00 45.94 92 ALA A O 1
ATOM 609 N N . GLY A 1 93 ? -46.407 -8.908 39.872 1.00 38.00 93 GLY A N 1
ATOM 610 C CA . GLY A 1 93 ? -46.786 -9.963 40.806 1.00 38.00 93 GLY A CA 1
ATOM 611 C C . GLY A 1 93 ? -46.659 -9.415 42.222 1.00 38.00 93 GLY A C 1
ATOM 612 O O . GLY A 1 93 ? -45.552 -9.207 42.707 1.00 38.00 93 GLY A O 1
ATOM 613 N N . ASP A 1 94 ? -47.803 -9.135 42.824 1.00 47.69 94 ASP A N 1
ATOM 614 C CA . ASP A 1 94 ? -48.021 -8.641 44.181 1.00 47.69 94 ASP A CA 1
ATOM 615 C C . ASP A 1 94 ? -47.377 -9.577 45.236 1.00 47.69 94 ASP A C 1
ATOM 617 O O . ASP A 1 94 ? -47.782 -10.743 45.330 1.00 47.69 94 ASP A O 1
ATOM 621 N N . PRO A 1 95 ? -46.374 -9.152 46.033 1.00 47.25 95 PRO A N 1
ATOM 622 C CA . PRO A 1 95 ? -45.950 -9.915 47.196 1.00 47.25 95 PRO A CA 1
ATOM 623 C C . PRO A 1 95 ? -46.884 -9.583 48.363 1.00 47.25 95 PRO A C 1
ATOM 625 O O . PRO A 1 95 ? -46.744 -8.566 49.040 1.00 47.25 95 PRO A O 1
ATOM 628 N N . GLY A 1 96 ? -47.848 -10.475 48.595 1.00 45.09 96 GLY A N 1
ATOM 629 C CA . GLY A 1 96 ? -48.696 -10.445 49.782 1.00 45.09 96 GLY A CA 1
ATOM 630 C C . GLY A 1 96 ? -47.885 -10.398 51.091 1.00 45.09 96 GLY A C 1
ATOM 631 O O . GLY A 1 96 ? -46.730 -10.832 51.135 1.00 45.09 96 GLY A O 1
ATOM 632 N N . PRO A 1 97 ? -48.480 -9.884 52.180 1.00 56.16 97 PRO A N 1
ATOM 633 C CA . PRO A 1 97 ? -47.770 -9.614 53.425 1.00 56.16 97 PRO A CA 1
ATOM 634 C C . PRO A 1 97 ? -47.249 -10.902 54.088 1.00 56.16 97 PRO A C 1
ATOM 636 O O . PRO A 1 97 ? -47.913 -11.946 54.022 1.00 56.16 97 PRO A O 1
ATOM 639 N N . PRO A 1 98 ? -46.096 -10.856 54.786 1.00 49.59 98 PRO A N 1
ATOM 640 C CA . PRO A 1 98 ? -45.609 -12.001 55.535 1.00 49.59 98 PRO A CA 1
ATOM 641 C C . PRO A 1 98 ? -46.563 -12.330 56.688 1.00 49.59 98 PRO A C 1
ATOM 643 O O . PRO A 1 98 ? -46.854 -11.517 57.566 1.00 49.59 98 PRO A O 1
ATOM 646 N N . ARG A 1 99 ? -47.048 -13.573 56.660 1.00 43.78 99 ARG A N 1
ATOM 647 C CA . ARG A 1 99 ? -47.826 -14.214 57.717 1.00 43.78 99 ARG A CA 1
ATOM 648 C C . ARG A 1 99 ? -47.026 -14.212 59.019 1.00 43.78 99 ARG A C 1
ATOM 650 O O . ARG A 1 99 ? -45.915 -14.731 59.077 1.00 43.78 99 ARG A O 1
ATOM 657 N N . SER A 1 100 ? -47.649 -13.677 60.061 1.00 43.88 100 SER A N 1
ATOM 658 C CA . SER A 1 100 ? -47.255 -13.766 61.464 1.00 43.88 100 SER A CA 1
ATOM 659 C C . SER A 1 100 ? -46.791 -15.178 61.843 1.00 43.88 100 SER A C 1
ATOM 661 O O . SER A 1 100 ? -47.596 -16.115 61.902 1.00 43.88 100 SER A O 1
ATOM 663 N N . ALA A 1 101 ? -45.497 -15.321 62.122 1.00 39.94 101 ALA A N 1
ATOM 664 C CA . ALA A 1 101 ? -44.942 -16.503 62.756 1.00 39.94 101 ALA A CA 1
ATOM 665 C C . ALA A 1 101 ? -45.421 -16.566 64.215 1.00 39.94 101 ALA A C 1
ATOM 667 O O . ALA A 1 101 ? -45.232 -15.637 64.998 1.00 39.94 101 ALA A O 1
ATOM 668 N N . ARG A 1 102 ? -46.077 -17.676 64.556 1.00 48.03 102 ARG A N 1
ATOM 669 C CA . ARG A 1 102 ? -46.457 -18.053 65.921 1.00 48.03 102 ARG A CA 1
ATOM 670 C C . ARG A 1 102 ? -45.199 -18.281 66.777 1.00 48.03 102 ARG A C 1
ATOM 672 O O . ARG A 1 102 ? -44.319 -19.010 66.319 1.00 48.03 102 ARG A O 1
ATOM 679 N N . PRO A 1 103 ? -45.129 -17.780 68.022 1.00 45.44 103 PRO A N 1
ATOM 680 C CA . PRO A 1 103 ? -44.123 -18.223 68.979 1.00 45.44 103 PRO A CA 1
ATOM 681 C C . PRO A 1 103 ? -44.463 -19.634 69.472 1.00 45.44 103 PRO A C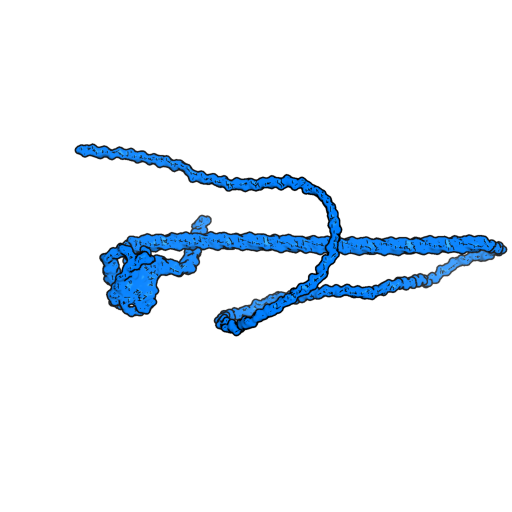 1
ATOM 683 O O . PRO A 1 103 ? -45.600 -19.912 69.860 1.00 45.44 103 PRO A O 1
ATOM 686 N N . GLY A 1 104 ? -43.471 -20.522 69.428 1.00 41.53 104 GLY A N 1
ATOM 687 C CA . GLY A 1 104 ? -43.556 -21.881 69.945 1.00 41.53 104 GLY A CA 1
ATOM 688 C C . GLY A 1 104 ? -43.693 -21.910 71.466 1.00 41.53 104 GLY A C 1
ATOM 689 O O . GLY A 1 104 ? -43.012 -21.188 72.190 1.00 41.53 104 GLY A O 1
ATOM 690 N N . CYS A 1 105 ? -44.584 -22.779 71.930 1.00 37.75 105 CYS A N 1
ATOM 691 C CA . CYS A 1 105 ? -44.727 -23.166 73.321 1.00 37.75 105 CYS A CA 1
ATOM 692 C C . CYS A 1 105 ? -43.521 -24.017 73.750 1.00 37.75 105 CYS A C 1
ATOM 694 O O . CYS A 1 105 ? -43.260 -25.055 73.146 1.00 37.75 105 CYS A O 1
ATOM 696 N N . ALA A 1 106 ? -42.840 -23.624 74.825 1.00 40.00 106 ALA A N 1
ATOM 697 C CA . ALA A 1 106 ? -41.999 -24.516 75.614 1.00 40.00 106 ALA A CA 1
ATOM 698 C C . ALA A 1 106 ? -42.339 -24.317 77.096 1.00 40.00 106 ALA A C 1
ATOM 700 O O . ALA A 1 106 ? -42.367 -23.198 77.604 1.00 40.00 106 ALA A O 1
ATOM 701 N N . ALA A 1 107 ? -42.685 -25.431 77.731 1.00 43.62 107 ALA A N 1
ATOM 702 C CA . ALA A 1 107 ? -43.132 -25.562 79.106 1.00 43.62 107 ALA A CA 1
ATOM 703 C C . ALA A 1 107 ? -41.960 -25.607 80.105 1.00 43.62 107 ALA A C 1
ATOM 705 O O . ALA A 1 107 ? -40.860 -26.025 79.752 1.00 43.62 107 ALA A O 1
ATOM 706 N N . GLY A 1 108 ? -42.247 -25.254 81.363 1.00 36.81 108 GLY A N 1
ATOM 707 C CA . GLY A 1 108 ? -41.375 -25.446 82.533 1.00 36.81 108 GLY A CA 1
ATOM 708 C C . GLY A 1 108 ? -41.530 -24.296 83.539 1.00 36.81 108 GLY A C 1
ATOM 709 O O . GLY A 1 108 ? -40.846 -23.292 83.425 1.00 36.81 108 GLY A O 1
ATOM 710 N N . SER A 1 109 ? -42.600 -24.248 84.339 1.00 43.81 109 SER A N 1
ATOM 711 C CA . SER A 1 109 ? -42.785 -24.903 85.653 1.00 43.81 109 SER A CA 1
ATOM 712 C C . SER A 1 109 ? -42.151 -24.162 86.842 1.00 43.81 109 SER A C 1
ATOM 714 O O . SER A 1 109 ? -40.933 -24.139 86.977 1.00 43.81 109 SER A O 1
ATOM 716 N N . GLY A 1 110 ? -43.007 -23.713 87.771 1.00 39.16 110 GLY A N 1
ATOM 717 C CA . GLY A 1 110 ? -42.714 -23.703 89.212 1.00 39.16 110 GLY A CA 1
ATOM 718 C C . GLY A 1 110 ? -42.690 -22.336 89.902 1.00 39.16 110 GLY A C 1
ATOM 719 O O . GLY A 1 110 ? -41.746 -21.578 89.727 1.00 39.16 110 GLY A O 1
ATOM 720 N N . GLY A 1 111 ? -43.682 -22.077 90.768 1.00 38.00 111 GLY A N 1
ATOM 721 C CA . GLY A 1 111 ? -43.573 -21.076 91.841 1.00 38.00 111 GLY A CA 1
ATOM 722 C C . GLY A 1 111 ? -44.808 -20.198 92.067 1.00 38.00 111 GLY A C 1
ATOM 723 O O . GLY A 1 111 ? -44.777 -19.011 91.770 1.00 38.00 111 GLY A O 1
ATOM 724 N N . HIS A 1 112 ? -45.888 -20.760 92.617 1.00 45.41 112 HIS A N 1
ATOM 725 C CA . HIS A 1 112 ? -46.977 -19.991 93.239 1.00 45.41 112 HIS A CA 1
ATOM 726 C C . HIS A 1 112 ? -46.578 -19.540 94.656 1.00 45.41 112 HIS A C 1
ATOM 728 O O . HIS A 1 112 ? -46.214 -20.401 95.460 1.00 45.41 112 HIS A O 1
ATOM 734 N N . PRO A 1 113 ? -46.764 -18.260 95.024 1.00 47.22 113 PRO A N 1
ATOM 735 C CA . PRO A 1 113 ? -47.093 -17.876 96.389 1.00 47.22 113 PRO A CA 1
ATOM 736 C C . PRO A 1 113 ? -48.604 -17.612 96.546 1.00 47.22 113 PRO A C 1
ATOM 738 O O . PRO A 1 113 ? -49.297 -17.213 95.612 1.00 47.22 113 PRO A O 1
ATOM 741 N N . ALA A 1 114 ? -49.101 -17.895 97.748 1.00 40.78 114 ALA A N 1
ATOM 742 C CA . ALA A 1 114 ? -50.504 -17.894 98.153 1.00 40.78 114 ALA A CA 1
ATOM 743 C C . ALA A 1 114 ? -51.189 -16.503 98.112 1.00 40.78 114 ALA A C 1
ATOM 745 O O . ALA A 1 114 ? -50.518 -15.486 98.299 1.00 40.78 114 ALA A O 1
ATOM 746 N N . PRO A 1 115 ? -52.526 -16.442 97.935 1.00 48.19 115 PRO A N 1
ATOM 747 C CA . PRO A 1 115 ? -53.274 -15.189 97.893 1.00 48.19 115 PRO A CA 1
ATOM 748 C C . PRO A 1 115 ? -53.635 -14.693 99.302 1.00 48.19 115 PRO A C 1
ATOM 750 O O . PRO A 1 115 ? -54.313 -15.379 100.067 1.00 48.19 115 PRO A O 1
ATOM 753 N N . GLY A 1 116 ? -53.211 -13.472 99.632 1.00 41.81 116 GLY A N 1
ATOM 754 C CA . GLY A 1 116 ? -53.745 -12.709 100.762 1.00 41.81 116 GLY A CA 1
ATOM 755 C C . GLY A 1 116 ? -55.099 -12.065 100.409 1.00 41.81 116 GLY A C 1
ATOM 756 O O . GLY A 1 116 ? -55.287 -11.653 99.261 1.00 41.81 116 GLY A O 1
ATOM 757 N N . PRO A 1 117 ? -56.052 -11.970 101.355 1.00 55.00 117 PRO A N 1
ATOM 758 C CA . PRO A 1 117 ? -57.393 -11.458 101.102 1.00 55.00 117 PRO A CA 1
ATOM 759 C C . PRO A 1 117 ? -57.421 -9.927 101.216 1.00 55.00 117 PRO A C 1
ATOM 761 O O . PRO A 1 117 ? -57.003 -9.356 102.220 1.00 55.00 117 PRO A O 1
ATOM 764 N N . GLY A 1 118 ? -57.939 -9.255 100.189 1.00 41.38 118 GLY A N 1
ATOM 765 C CA . GLY A 1 118 ? -58.052 -7.795 100.160 1.00 41.38 118 GLY A CA 1
ATOM 766 C C . GLY A 1 118 ? -58.840 -7.303 98.953 1.00 41.38 118 GLY A C 1
ATOM 767 O O . GLY A 1 118 ? -58.305 -6.612 98.094 1.00 41.38 118 GLY A O 1
ATOM 768 N N . GLY A 1 119 ? -60.109 -7.705 98.856 1.00 48.41 119 GLY A N 1
ATOM 769 C CA . GLY A 1 119 ? -61.042 -7.206 97.849 1.00 48.41 119 GLY A CA 1
ATOM 770 C C . GLY A 1 119 ? -61.447 -5.760 98.131 1.00 48.41 119 GLY A C 1
ATOM 771 O O . GLY A 1 119 ? -62.441 -5.519 98.809 1.00 48.41 119 GLY A O 1
ATOM 772 N N . GLY A 1 120 ? -60.690 -4.804 97.596 1.00 44.62 120 GLY A N 1
ATOM 773 C CA . GLY A 1 120 ? -61.158 -3.440 97.364 1.00 44.62 120 GLY A CA 1
ATOM 774 C C . GLY A 1 120 ? -61.761 -3.361 95.963 1.00 44.62 120 GLY A C 1
ATOM 775 O O . GLY A 1 120 ? -61.105 -3.723 94.989 1.00 44.62 120 GLY A O 1
ATOM 776 N N . ALA A 1 121 ? -63.018 -2.940 95.838 1.00 53.06 121 ALA A N 1
ATOM 777 C CA . ALA A 1 121 ? -63.648 -2.739 94.538 1.00 53.06 121 ALA A CA 1
ATOM 778 C C . ALA A 1 121 ? -62.861 -1.683 93.740 1.00 53.06 121 ALA A C 1
ATOM 780 O O . ALA A 1 121 ? -62.974 -0.492 94.020 1.00 53.06 121 ALA A O 1
ATOM 781 N N . VAL A 1 122 ? -62.061 -2.121 92.758 1.00 59.31 122 VAL A N 1
ATOM 782 C CA . VAL A 1 122 ? -61.322 -1.231 91.850 1.00 59.31 122 VAL A CA 1
ATOM 783 C C . VAL A 1 122 ? -62.311 -0.243 91.243 1.00 59.31 122 VAL A C 1
ATOM 785 O O . VAL A 1 122 ? -63.276 -0.630 90.556 1.00 59.31 122 VAL A O 1
ATOM 788 N N . SER A 1 123 ? -62.090 1.039 91.529 1.00 80.19 123 SER A N 1
ATOM 789 C CA . SER A 1 123 ? -62.994 2.098 91.100 1.00 80.19 123 SER A CA 1
ATOM 790 C C . SER A 1 123 ? -63.084 2.110 89.569 1.00 80.19 123 SER A C 1
ATOM 792 O O . SER A 1 123 ? -62.151 1.729 88.857 1.00 80.19 123 SER A O 1
ATOM 794 N N . VAL A 1 124 ? -64.230 2.517 89.023 1.00 81.38 124 VAL A N 1
ATOM 795 C CA . VAL A 1 124 ? -64.409 2.623 87.563 1.00 81.38 124 VAL A CA 1
ATOM 796 C C . VAL A 1 124 ? -63.355 3.556 86.946 1.00 81.38 124 VAL A C 1
ATOM 798 O O . VAL A 1 124 ? -62.873 3.285 85.850 1.00 81.38 124 VAL A O 1
ATOM 801 N N . ALA A 1 125 ? -62.935 4.593 87.678 1.00 83.00 125 ALA A N 1
ATOM 802 C CA . ALA A 1 125 ? -61.878 5.514 87.268 1.00 83.00 125 ALA A CA 1
ATOM 803 C C . ALA A 1 125 ? -60.506 4.831 87.128 1.00 83.00 125 ALA A C 1
ATOM 805 O O . ALA A 1 125 ? -59.778 5.095 86.177 1.00 83.00 125 ALA A O 1
ATOM 806 N N . GLU A 1 126 ? -60.169 3.913 88.031 1.00 82.88 126 GLU A N 1
ATOM 807 C CA . GLU A 1 126 ? -58.895 3.188 88.023 1.00 82.88 126 GLU A CA 1
ATOM 808 C C . GLU A 1 126 ? -58.842 2.142 86.897 1.00 82.88 126 GLU A C 1
ATOM 810 O O . GLU A 1 126 ? -57.849 2.044 86.176 1.00 82.88 126 GLU A O 1
ATOM 815 N N . ARG A 1 127 ? -59.962 1.450 86.637 1.00 85.12 127 ARG A N 1
ATOM 816 C CA . ARG A 1 127 ? -60.119 0.590 85.447 1.00 85.12 127 ARG A CA 1
ATOM 817 C C . ARG A 1 127 ? -60.053 1.380 84.139 1.00 85.12 127 ARG A C 1
ATOM 819 O O . ARG A 1 127 ? -59.414 0.932 83.190 1.00 85.12 127 ARG A O 1
ATOM 826 N N . ALA A 1 128 ? -60.682 2.554 84.086 1.00 89.44 128 ALA A N 1
ATOM 827 C CA . ALA A 1 128 ? -60.596 3.443 82.931 1.00 89.44 128 ALA A CA 1
ATOM 828 C C . ALA A 1 128 ? -59.157 3.948 82.713 1.00 89.44 128 ALA A C 1
ATOM 830 O O . ALA A 1 128 ? -58.681 3.957 81.581 1.00 89.44 128 ALA A O 1
ATOM 831 N N . GLY A 1 129 ? -58.437 4.289 83.787 1.00 91.88 129 GLY A N 1
ATOM 832 C CA . GLY A 1 129 ? -57.025 4.678 83.739 1.00 91.88 129 GLY A CA 1
ATOM 833 C C . GLY A 1 129 ? -56.115 3.570 83.202 1.00 91.88 129 GLY A C 1
ATOM 834 O O . GLY A 1 129 ? -55.284 3.831 82.334 1.00 91.88 129 GLY A O 1
ATOM 835 N N . ALA A 1 130 ? -56.318 2.324 83.639 1.00 89.94 130 ALA A N 1
ATOM 836 C CA . ALA A 1 130 ? -55.569 1.170 83.138 1.00 89.94 130 ALA A CA 1
ATOM 837 C C . ALA A 1 130 ? -55.815 0.911 81.639 1.00 89.94 130 ALA A C 1
ATOM 839 O O . ALA A 1 130 ? -54.871 0.663 80.891 1.00 89.94 130 ALA A O 1
ATOM 840 N N . LEU A 1 131 ? -57.064 1.031 81.174 1.00 93.12 131 LEU A N 1
ATOM 841 C CA . LEU A 1 131 ? -57.396 0.903 79.750 1.00 93.12 131 LEU A CA 1
ATOM 842 C C . LEU A 1 131 ? -56.766 2.017 78.907 1.00 93.12 131 LEU A C 1
ATOM 844 O O . LEU A 1 131 ? -56.241 1.751 77.828 1.00 93.12 131 LEU A O 1
ATOM 848 N N . LEU A 1 132 ? -56.783 3.259 79.394 1.00 95.44 132 LEU A N 1
ATOM 849 C CA . LEU A 1 132 ? -56.133 4.376 78.707 1.00 95.44 132 LEU A CA 1
ATOM 850 C C . LEU A 1 132 ? -54.614 4.185 78.620 1.00 95.44 132 LEU A C 1
ATOM 852 O O . LEU A 1 132 ? -54.031 4.465 77.572 1.00 95.44 132 LEU A O 1
ATOM 856 N N . ALA A 1 133 ? -53.982 3.672 79.679 1.00 94.25 133 ALA A N 1
ATOM 857 C CA . ALA A 1 133 ? -52.558 3.348 79.680 1.00 94.25 133 ALA A CA 1
ATOM 858 C C . ALA A 1 133 ? -52.224 2.240 78.666 1.00 94.25 133 ALA A C 1
ATOM 860 O O . ALA A 1 133 ? -51.252 2.363 77.919 1.00 94.25 133 ALA A O 1
ATOM 861 N N . GLU A 1 134 ? -53.060 1.204 78.578 1.00 95.06 134 GLU A N 1
ATOM 862 C CA . GLU A 1 134 ? -52.898 0.126 77.600 1.00 95.06 134 GLU A CA 1
ATOM 863 C C . GLU A 1 134 ? -53.031 0.637 76.160 1.00 95.06 134 GLU A C 1
ATOM 865 O O . GLU A 1 134 ? -52.179 0.361 75.316 1.00 95.06 134 GLU A O 1
ATOM 870 N N . VAL A 1 135 ? -54.051 1.456 75.882 1.00 96.94 135 VAL A N 1
ATOM 871 C CA . VAL A 1 135 ? -54.239 2.077 74.562 1.00 96.94 135 VAL A CA 1
ATOM 872 C C . VAL A 1 135 ? -53.063 2.991 74.213 1.00 96.94 135 VAL A C 1
ATOM 874 O O . VAL A 1 135 ? -52.607 2.993 73.069 1.00 96.94 135 VAL A O 1
ATOM 877 N N . ALA A 1 136 ? -52.540 3.759 75.171 1.00 96.06 136 ALA A N 1
ATOM 878 C CA . ALA A 1 136 ? -51.374 4.611 74.953 1.00 96.06 136 ALA A CA 1
ATOM 879 C C . ALA A 1 136 ? -50.117 3.791 74.623 1.00 96.06 136 ALA A C 1
ATOM 881 O O . ALA A 1 136 ? -49.402 4.137 73.679 1.00 96.06 136 ALA A O 1
ATOM 882 N N . ARG A 1 137 ? -49.883 2.681 75.336 1.00 96.75 137 ARG A N 1
ATOM 883 C CA . ARG A 1 137 ? -48.787 1.746 75.048 1.00 96.75 137 ARG A CA 1
ATOM 884 C C . ARG A 1 137 ? -48.927 1.142 73.654 1.00 96.75 137 ARG A C 1
ATOM 886 O O . ARG A 1 137 ? -48.004 1.256 72.853 1.00 96.75 137 ARG A O 1
ATOM 893 N N . TYR A 1 138 ? -50.102 0.606 73.332 1.00 97.00 138 TYR A N 1
ATOM 894 C CA . TYR A 1 138 ? -50.382 0.037 72.016 1.00 97.00 138 TYR A CA 1
ATOM 895 C C . TYR A 1 138 ? -50.168 1.056 70.885 1.00 97.00 138 TYR A C 1
ATOM 897 O O . TYR A 1 138 ? -49.588 0.732 69.847 1.00 97.00 138 TYR A O 1
ATOM 905 N N . ARG A 1 139 ? -50.579 2.318 71.079 1.00 98.19 139 ARG A N 1
ATOM 906 C CA . ARG A 1 139 ? -50.333 3.400 70.111 1.00 98.19 139 ARG A CA 1
ATOM 907 C C . ARG A 1 139 ? -48.848 3.701 69.951 1.00 98.19 139 ARG A C 1
ATOM 909 O O . ARG A 1 139 ? -48.400 3.872 68.821 1.00 98.19 139 ARG A O 1
ATOM 916 N N . ALA A 1 140 ? -48.094 3.776 71.045 1.00 97.19 140 ALA A N 1
ATOM 917 C CA . ALA A 1 140 ? -46.657 4.026 70.994 1.00 97.19 140 ALA A CA 1
ATOM 918 C C . ALA A 1 140 ? -45.920 2.902 70.249 1.00 97.19 140 ALA A C 1
ATOM 920 O O . ALA A 1 140 ? -45.119 3.186 69.359 1.00 97.19 140 ALA A O 1
ATOM 921 N N . GLU A 1 141 ? -46.251 1.644 70.547 1.00 97.50 141 GLU A N 1
ATOM 922 C CA . GLU A 1 141 ? -45.711 0.462 69.865 1.00 97.50 141 GLU A CA 1
ATOM 923 C C . GLU A 1 141 ? -46.075 0.453 68.376 1.00 97.50 141 GLU A C 1
ATOM 925 O O . GLU A 1 141 ? -45.206 0.260 67.526 1.00 97.50 141 GLU A O 1
ATOM 930 N N . SER A 1 142 ? -47.332 0.754 68.041 1.00 97.00 142 SER A N 1
ATOM 931 C CA . SER A 1 142 ? -47.798 0.826 66.652 1.00 97.00 142 SER A CA 1
ATOM 932 C C . SER A 1 142 ? -47.089 1.933 65.865 1.00 97.00 142 SER A C 1
ATOM 934 O O . SER A 1 142 ? -46.620 1.704 64.752 1.00 97.00 142 SER A O 1
ATOM 936 N N . CYS A 1 143 ? -46.952 3.130 66.444 1.00 97.94 143 CYS A N 1
ATOM 937 C CA . CYS A 1 143 ? -46.209 4.229 65.826 1.00 97.94 143 CYS A CA 1
ATOM 938 C C . CYS A 1 143 ? -44.730 3.873 65.633 1.00 97.94 143 CYS A C 1
ATOM 940 O O . CYS A 1 143 ? -44.165 4.157 64.578 1.00 97.94 143 CYS A O 1
ATOM 942 N N . ALA A 1 144 ? -44.104 3.241 66.629 1.00 97.44 144 ALA A N 1
ATOM 943 C CA . ALA A 1 144 ? -42.719 2.798 66.530 1.00 97.44 144 ALA A CA 1
ATOM 944 C C . ALA A 1 144 ? -42.540 1.760 65.411 1.00 97.44 144 ALA A C 1
ATOM 946 O O . ALA A 1 144 ? -41.597 1.875 64.629 1.00 97.44 144 ALA A O 1
ATOM 947 N N . ALA A 1 145 ? -43.470 0.809 65.284 1.00 97.56 145 ALA A N 1
ATOM 948 C CA . ALA A 1 145 ? -43.461 -0.194 64.224 1.00 97.56 145 ALA A CA 1
ATOM 949 C C . ALA A 1 145 ? -43.606 0.433 62.828 1.00 97.56 145 ALA A C 1
ATOM 951 O O . ALA A 1 145 ? -42.821 0.123 61.934 1.00 97.56 145 ALA A O 1
ATOM 952 N N . ILE A 1 146 ? -44.546 1.369 62.648 1.00 97.88 146 ILE A N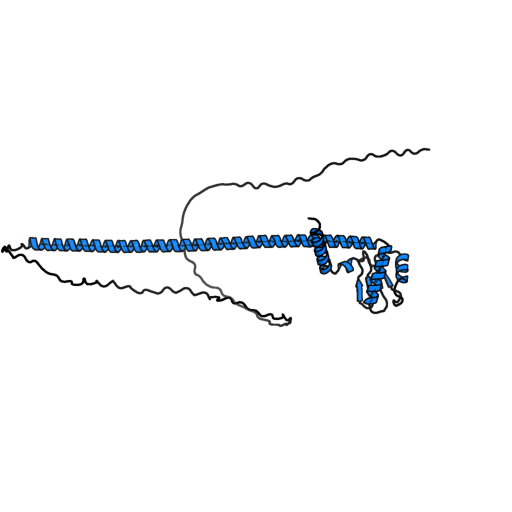 1
ATOM 953 C CA . ILE A 1 146 ? -44.741 2.079 61.372 1.00 97.88 146 ILE A CA 1
ATOM 954 C C . ILE A 1 146 ? -43.492 2.888 61.003 1.00 97.88 146 ILE A C 1
ATOM 956 O O . ILE A 1 146 ? -43.043 2.847 59.860 1.00 97.88 146 ILE A O 1
ATOM 960 N N . LEU A 1 147 ? -42.899 3.606 61.962 1.00 98.12 147 LEU A N 1
ATOM 961 C CA . LEU A 1 147 ? -41.685 4.387 61.717 1.00 98.12 147 LEU A CA 1
ATOM 962 C C . LEU A 1 147 ? -40.475 3.502 61.403 1.00 98.12 147 LEU A C 1
ATOM 964 O O . LEU A 1 147 ? -39.654 3.882 60.570 1.00 98.12 147 LEU A O 1
ATOM 968 N N . ALA A 1 148 ? -40.346 2.347 62.057 1.00 97.19 148 ALA A N 1
ATOM 969 C CA . ALA A 1 148 ? -39.293 1.384 61.755 1.00 97.19 148 ALA A CA 1
ATOM 970 C C . ALA A 1 148 ? -39.441 0.838 60.328 1.00 97.19 148 ALA A C 1
ATOM 972 O O . ALA A 1 148 ? -38.480 0.903 59.562 1.00 97.19 148 ALA A O 1
ATOM 973 N N . ALA A 1 149 ? -40.652 0.420 59.946 1.00 97.69 149 ALA A N 1
ATOM 974 C CA . ALA A 1 149 ? -40.952 -0.054 58.597 1.00 97.69 149 ALA A CA 1
ATOM 975 C C . ALA A 1 149 ? -40.685 1.026 57.534 1.00 97.69 149 ALA A C 1
ATOM 977 O O . ALA A 1 149 ? -40.004 0.767 56.547 1.00 97.69 149 ALA A O 1
ATOM 978 N N . ALA A 1 150 ? -41.128 2.266 57.765 1.00 97.75 150 ALA A N 1
ATOM 979 C CA . ALA A 1 150 ? -40.888 3.373 56.839 1.00 97.75 150 ALA A CA 1
ATOM 980 C C . ALA A 1 150 ? -39.390 3.693 56.677 1.00 97.75 150 ALA A C 1
ATOM 982 O O . ALA A 1 150 ? -38.933 4.013 55.581 1.00 97.75 150 ALA A O 1
ATOM 983 N N . ARG A 1 151 ? -38.597 3.602 57.754 1.00 98.31 151 ARG A N 1
ATOM 984 C CA . ARG A 1 151 ? -37.138 3.801 57.689 1.00 98.31 151 ARG A CA 1
ATOM 985 C C . ARG A 1 151 ? -36.447 2.701 56.896 1.00 98.31 151 ARG A C 1
ATOM 987 O O . ARG A 1 151 ? -35.535 3.005 56.132 1.00 98.31 151 ARG A O 1
ATOM 994 N N . GLU A 1 152 ? -36.869 1.455 57.079 1.00 98.31 152 GLU A N 1
ATOM 995 C CA . GLU A 1 152 ? -36.361 0.320 56.311 1.00 98.31 152 GLU A CA 1
ATOM 996 C C . GLU A 1 152 ? -36.693 0.471 54.822 1.00 98.31 152 GLU A C 1
ATOM 998 O O . GLU A 1 152 ? -35.808 0.335 53.977 1.00 98.31 152 GLU A O 1
ATOM 1003 N N . GLU A 1 153 ? -37.927 0.863 54.500 1.00 98.19 153 GLU A N 1
ATOM 1004 C CA . GLU A 1 153 ? -38.360 1.099 53.123 1.00 98.19 153 GLU A CA 1
ATOM 1005 C C . GLU A 1 153 ? -37.544 2.221 52.456 1.00 98.19 153 GLU A C 1
ATOM 1007 O O . GLU A 1 153 ? -36.994 2.042 51.366 1.00 98.19 153 GLU A O 1
ATOM 1012 N N . VAL A 1 154 ? -37.371 3.360 53.141 1.00 98.44 154 VAL A N 1
ATOM 1013 C CA . VAL A 1 154 ? -36.541 4.476 52.656 1.00 98.44 154 VAL A CA 1
ATOM 1014 C C . VAL A 1 154 ? -35.086 4.047 52.462 1.00 98.44 154 VAL A C 1
ATOM 1016 O O . VAL A 1 154 ? -34.484 4.381 51.439 1.00 98.44 154 VAL A O 1
ATOM 1019 N N . ALA A 1 155 ? -34.513 3.290 53.402 1.00 98.12 155 ALA A N 1
ATOM 1020 C CA . ALA A 1 155 ? -33.156 2.768 53.263 1.00 98.12 155 ALA A CA 1
ATOM 1021 C C . ALA A 1 155 ? -33.028 1.846 52.037 1.00 98.12 155 ALA A C 1
ATOM 1023 O O . ALA A 1 155 ? -32.047 1.948 51.295 1.00 98.12 155 ALA A O 1
ATOM 1024 N N . GLY A 1 156 ? -34.042 1.014 51.776 1.00 98.44 156 GLY A N 1
ATOM 1025 C CA . GLY A 1 156 ? -34.137 0.175 50.583 1.00 98.44 156 GLY A CA 1
ATOM 1026 C C . GLY A 1 156 ? -34.154 0.986 49.284 1.00 98.44 156 GLY A C 1
ATOM 1027 O O . GLY A 1 156 ? -33.354 0.715 48.384 1.00 98.44 156 GLY A O 1
ATOM 1028 N N . TYR A 1 157 ? -34.991 2.026 49.197 1.00 98.50 157 TYR A N 1
ATOM 1029 C CA . TYR A 1 157 ? -35.039 2.903 48.019 1.00 98.50 157 TYR A CA 1
ATOM 1030 C C . TYR A 1 157 ? -33.711 3.622 47.770 1.00 98.50 157 TYR A C 1
ATOM 1032 O O . TYR A 1 157 ? -33.250 3.686 46.629 1.00 98.50 157 TYR A O 1
ATOM 1040 N N . VAL A 1 158 ? -33.070 4.137 48.822 1.00 98.56 158 VAL A N 1
ATOM 1041 C CA . VAL A 1 158 ? -31.776 4.825 48.708 1.00 98.56 158 VAL A CA 1
ATOM 1042 C C . VAL A 1 158 ? -30.690 3.858 48.234 1.00 98.56 158 VAL A C 1
ATOM 1044 O O . VAL A 1 158 ? -29.949 4.181 47.304 1.00 98.56 158 VAL A O 1
ATOM 1047 N N . ALA A 1 159 ? -30.616 2.657 48.813 1.00 98.19 159 ALA A N 1
ATOM 1048 C CA . ALA A 1 159 ? -29.655 1.639 48.397 1.00 98.19 159 ALA A CA 1
ATOM 1049 C C . ALA A 1 159 ? -29.857 1.232 46.928 1.00 98.19 159 ALA A C 1
ATOM 1051 O O . ALA A 1 159 ? -28.888 1.156 46.168 1.00 98.19 159 ALA A O 1
ATOM 1052 N N . HIS A 1 160 ? -31.110 1.038 46.508 1.00 98.00 160 HIS A N 1
ATOM 1053 C CA . HIS A 1 160 ? -31.447 0.726 45.122 1.00 98.00 160 HIS A CA 1
ATOM 1054 C C . HIS A 1 160 ? -31.036 1.852 44.161 1.00 98.00 160 HIS A C 1
ATOM 1056 O O . HIS A 1 160 ? -30.340 1.598 43.177 1.00 98.00 160 HIS A O 1
ATOM 1062 N N . ALA A 1 161 ? -31.384 3.103 44.477 1.00 98.31 161 ALA A N 1
ATOM 1063 C CA . ALA A 1 161 ? -31.031 4.262 43.660 1.00 98.31 161 ALA A CA 1
ATOM 1064 C C . ALA A 1 161 ? -29.508 4.438 43.527 1.00 98.31 161 ALA A C 1
ATOM 1066 O O . ALA A 1 161 ? -29.004 4.737 42.441 1.00 98.31 161 ALA A O 1
ATOM 1067 N N . HIS A 1 162 ? -28.755 4.205 44.607 1.00 98.62 162 HIS A N 1
ATOM 1068 C CA . HIS A 1 162 ? -27.293 4.217 44.570 1.00 98.62 162 HIS A CA 1
ATOM 1069 C C . HIS A 1 162 ? -26.723 3.100 43.693 1.00 98.62 162 HIS A C 1
ATOM 1071 O O . HIS A 1 162 ? -25.831 3.361 42.881 1.00 98.62 162 HIS A O 1
ATOM 1077 N N . ALA A 1 163 ? -27.237 1.875 43.822 1.00 98.44 163 ALA A N 1
ATOM 1078 C CA . ALA A 1 163 ? -26.807 0.752 42.997 1.00 98.44 163 ALA A CA 1
ATOM 1079 C C . ALA A 1 163 ? -27.056 1.026 41.503 1.00 98.44 163 ALA A C 1
ATOM 1081 O O . ALA A 1 163 ? -26.168 0.811 40.674 1.00 98.44 163 ALA A O 1
ATOM 1082 N N . GLU A 1 164 ? -28.219 1.580 41.156 1.00 98.50 164 GLU A N 1
ATOM 1083 C CA . GLU A 1 164 ? -28.554 1.956 39.782 1.00 98.50 164 GLU A CA 1
ATOM 1084 C C . GLU A 1 164 ? -27.658 3.091 39.256 1.00 98.50 164 GLU A C 1
ATOM 1086 O O . GLU A 1 164 ? -27.184 3.050 38.116 1.00 98.50 164 GLU A O 1
ATOM 1091 N N . ALA A 1 165 ? -27.385 4.109 40.078 1.00 98.19 165 ALA A N 1
ATOM 1092 C CA . ALA A 1 165 ? -26.494 5.209 39.715 1.00 98.19 165 ALA A CA 1
ATOM 1093 C C . ALA A 1 165 ? -25.064 4.716 39.433 1.00 98.19 165 ALA A C 1
ATOM 1095 O O . ALA A 1 165 ? -24.473 5.091 38.416 1.00 98.19 165 ALA A O 1
ATOM 1096 N N . LEU A 1 166 ? -24.529 3.830 40.280 1.00 98.62 166 LEU A N 1
ATOM 1097 C CA . LEU A 1 166 ? -23.218 3.213 40.072 1.00 98.62 166 LEU A CA 1
ATOM 1098 C C . LEU A 1 166 ? -23.198 2.346 38.815 1.00 98.62 166 LEU A C 1
ATOM 1100 O O . LEU A 1 166 ? -22.264 2.446 38.019 1.00 98.62 166 LEU A O 1
ATOM 1104 N N . HIS A 1 167 ? -24.239 1.543 38.590 1.00 98.50 167 HIS A N 1
ATOM 1105 C CA . HIS A 1 167 ? -24.347 0.730 37.384 1.00 98.50 167 HIS A CA 1
ATOM 1106 C C . HIS A 1 167 ? -24.293 1.595 36.115 1.00 98.50 167 HIS A C 1
ATOM 1108 O O . HIS A 1 167 ? -23.478 1.339 35.226 1.00 98.50 167 HIS A O 1
ATOM 1114 N N . ARG A 1 168 ? -25.091 2.671 36.057 1.00 98.56 168 ARG A N 1
ATOM 1115 C CA . ARG A 1 168 ? -25.097 3.615 34.927 1.00 98.56 168 ARG A CA 1
ATOM 1116 C C . ARG A 1 168 ? -23.750 4.306 34.741 1.00 98.56 168 ARG A C 1
ATOM 1118 O O . ARG A 1 168 ? -23.279 4.431 33.610 1.00 98.56 168 ARG A O 1
ATOM 1125 N N . PHE A 1 169 ? -23.104 4.714 35.832 1.00 98.50 169 PHE A N 1
ATOM 1126 C CA . PHE A 1 169 ? -21.770 5.308 35.784 1.00 98.50 169 PHE A CA 1
ATOM 1127 C C . PHE A 1 169 ? -20.734 4.334 35.208 1.00 98.50 169 PHE A C 1
ATOM 1129 O O . PHE A 1 169 ? -19.996 4.690 34.289 1.00 98.50 169 PHE A O 1
ATOM 1136 N N . HIS A 1 170 ? -20.701 3.091 35.694 1.00 98.38 170 HIS A N 1
ATOM 1137 C CA . HIS A 1 170 ? -19.773 2.076 35.202 1.00 98.38 170 HIS A CA 1
ATOM 1138 C C . HIS A 1 170 ? -20.025 1.726 33.735 1.00 98.38 170 HIS A C 1
ATOM 1140 O O . HIS A 1 170 ? -19.065 1.627 32.969 1.00 98.38 170 HIS A O 1
ATOM 1146 N N . ALA A 1 171 ? -21.290 1.609 33.324 1.00 98.38 171 ALA A N 1
ATOM 1147 C CA . ALA A 1 171 ? -21.658 1.397 31.928 1.00 98.38 171 ALA A CA 1
ATOM 1148 C C . ALA A 1 171 ? -21.173 2.555 31.035 1.00 98.38 171 ALA A C 1
ATOM 1150 O O . ALA A 1 171 ? -20.523 2.323 30.013 1.00 98.38 171 ALA A O 1
ATOM 1151 N N . GLY A 1 172 ? -21.395 3.806 31.452 1.00 98.56 172 GLY A N 1
ATOM 1152 C CA . GLY A 1 172 ? -20.917 4.989 30.730 1.00 98.56 172 GLY A CA 1
ATOM 1153 C C . GLY A 1 172 ? -19.388 5.081 30.659 1.00 98.56 172 GLY A C 1
ATOM 1154 O O . GLY A 1 172 ? -18.821 5.405 29.610 1.00 98.56 172 GLY A O 1
ATOM 1155 N N . ALA A 1 173 ? -18.696 4.743 31.750 1.00 98.50 173 ALA A N 1
ATOM 1156 C CA . ALA A 1 173 ? -17.239 4.696 31.792 1.00 98.50 173 ALA A CA 1
ATOM 1157 C C . ALA A 1 173 ? -16.676 3.603 30.867 1.00 98.50 173 ALA A C 1
ATOM 1159 O O . ALA A 1 173 ? -15.709 3.851 30.143 1.00 98.50 173 ALA A O 1
ATOM 1160 N N . ALA A 1 174 ? -17.286 2.414 30.850 1.00 98.56 174 ALA A N 1
ATOM 1161 C CA . ALA A 1 174 ? -16.900 1.320 29.963 1.00 98.56 174 ALA A CA 1
ATOM 1162 C C . ALA A 1 174 ? -17.080 1.699 28.486 1.00 98.56 174 ALA A C 1
ATOM 1164 O O . ALA A 1 174 ? -16.157 1.517 27.692 1.00 98.56 174 ALA A O 1
ATOM 1165 N N . GLU A 1 175 ? -18.213 2.306 28.131 1.00 98.50 175 GLU A N 1
ATOM 1166 C CA . GLU A 1 175 ? -18.481 2.774 26.768 1.00 98.50 175 GLU A CA 1
ATOM 1167 C C . GLU A 1 175 ? -17.498 3.873 26.335 1.00 98.50 175 GLU A C 1
ATOM 1169 O O . GLU A 1 175 ? -16.969 3.850 25.224 1.00 98.50 175 GLU A O 1
ATOM 1174 N N . THR A 1 176 ? -17.167 4.805 27.232 1.00 98.25 176 THR A N 1
ATOM 1175 C CA . THR A 1 176 ? -16.175 5.854 26.948 1.00 98.25 176 THR A CA 1
ATOM 1176 C C . THR A 1 176 ? -14.793 5.258 26.688 1.00 98.25 176 THR A C 1
ATOM 1178 O O . THR A 1 176 ? -14.132 5.630 25.716 1.00 98.25 176 THR A O 1
ATOM 1181 N N . ARG A 1 177 ? -14.360 4.295 27.514 1.00 98.69 177 ARG A N 1
ATOM 1182 C CA . ARG A 1 177 ? -13.092 3.577 27.305 1.00 98.69 177 ARG A CA 1
ATOM 1183 C C . ARG A 1 177 ? -13.095 2.808 25.991 1.00 98.69 177 ARG A C 1
ATOM 1185 O O . ARG A 1 177 ? -12.102 2.854 25.271 1.00 98.69 177 ARG A O 1
ATOM 1192 N N . LYS A 1 178 ? -14.205 2.148 25.654 1.00 98.44 178 LYS A N 1
ATOM 1193 C CA . LYS A 1 178 ? -14.365 1.433 24.384 1.00 98.44 178 LYS A CA 1
ATOM 1194 C C . LYS A 1 178 ? -14.182 2.378 23.194 1.00 98.44 178 LYS A C 1
ATOM 1196 O O . LYS A 1 178 ? -13.325 2.117 22.354 1.00 98.44 178 LYS A O 1
ATOM 1201 N N . ARG A 1 179 ? -14.887 3.515 23.173 1.00 98.62 179 ARG A N 1
ATOM 1202 C CA . ARG A 1 179 ? -14.745 4.537 22.118 1.00 98.62 179 ARG A CA 1
ATOM 1203 C C . ARG A 1 179 ? -13.330 5.101 22.035 1.00 98.62 179 ARG A C 1
ATOM 1205 O O . ARG A 1 179 ? -12.822 5.328 20.940 1.00 98.62 179 ARG A O 1
ATOM 1212 N N . ALA A 1 180 ? -12.682 5.339 23.175 1.00 98.44 180 ALA A N 1
ATOM 1213 C CA . ALA A 1 180 ? -11.300 5.811 23.204 1.00 98.44 180 ALA A CA 1
ATOM 1214 C C . ALA A 1 180 ? -10.339 4.773 22.599 1.00 98.44 180 ALA A C 1
ATOM 1216 O O . ALA A 1 180 ? -9.504 5.125 21.768 1.00 98.44 180 ALA A O 1
ATOM 1217 N N . ALA A 1 181 ? -10.504 3.495 22.948 1.00 98.44 181 ALA A N 1
ATOM 1218 C CA . ALA A 1 181 ? -9.709 2.402 22.396 1.00 98.44 181 ALA A CA 1
ATOM 1219 C C . ALA A 1 181 ? -9.937 2.213 20.887 1.00 98.44 181 ALA A C 1
ATOM 1221 O O . ALA A 1 181 ? -8.993 1.928 20.156 1.00 98.44 181 ALA A O 1
ATOM 1222 N N . GLU A 1 182 ? -11.170 2.382 20.404 1.00 98.38 182 GLU A N 1
ATOM 1223 C CA . GLU A 1 182 ? -11.488 2.346 18.970 1.00 98.38 182 GLU A CA 1
ATOM 1224 C C . GLU A 1 182 ? -10.822 3.500 18.210 1.00 98.38 182 GLU A C 1
ATOM 1226 O O . GLU A 1 182 ? -10.213 3.272 17.165 1.00 98.38 182 GLU A O 1
ATOM 1231 N N . ARG A 1 183 ? -10.860 4.724 18.756 1.00 98.56 183 ARG A N 1
ATOM 1232 C CA . ARG A 1 183 ? -10.165 5.886 18.174 1.00 98.56 183 ARG A CA 1
ATOM 1233 C C . ARG A 1 183 ? -8.653 5.693 18.138 1.00 98.56 183 ARG A C 1
ATOM 1235 O O . ARG A 1 183 ? -8.034 6.029 17.133 1.00 98.56 183 ARG A O 1
ATOM 1242 N N . LEU A 1 184 ? -8.074 5.137 19.203 1.00 98.69 184 LEU A N 1
ATOM 1243 C CA . LEU A 1 184 ? -6.645 4.837 19.257 1.00 98.69 184 LEU A CA 1
ATOM 1244 C C . LEU A 1 184 ? -6.258 3.813 18.183 1.00 98.69 184 LEU A C 1
ATOM 1246 O O . LEU A 1 184 ? -5.376 4.093 17.379 1.00 98.69 184 LEU A O 1
ATOM 1250 N N . ARG A 1 185 ? -6.988 2.694 18.089 1.00 98.38 185 ARG A N 1
ATOM 1251 C CA . ARG A 1 185 ? -6.766 1.676 17.048 1.00 98.38 185 ARG A CA 1
ATOM 1252 C C . ARG A 1 185 ? -6.880 2.250 15.633 1.00 98.38 185 ARG A C 1
ATOM 1254 O O . ARG A 1 185 ? -6.074 1.917 14.769 1.00 98.38 185 ARG A O 1
ATOM 1261 N N . ALA A 1 186 ? -7.857 3.123 15.387 1.00 98.25 186 ALA A N 1
ATOM 1262 C CA . ALA A 1 186 ? -8.010 3.788 14.094 1.00 98.25 186 ALA A CA 1
ATOM 1263 C C . ALA A 1 186 ? -6.826 4.722 13.777 1.00 98.25 186 ALA A C 1
ATOM 1265 O O . ALA A 1 186 ? -6.324 4.718 12.653 1.00 98.25 186 ALA A O 1
ATOM 1266 N N . ALA A 1 187 ? -6.350 5.487 14.764 1.00 98.25 187 ALA A N 1
ATOM 1267 C CA . ALA A 1 187 ? -5.193 6.364 14.608 1.00 98.25 187 ALA A CA 1
ATOM 1268 C C . ALA A 1 187 ? -3.901 5.572 14.339 1.00 98.25 187 ALA A C 1
ATOM 1270 O O . ALA A 1 187 ? -3.149 5.913 13.428 1.00 98.25 187 ALA A O 1
ATOM 1271 N N . GLU A 1 188 ? -3.671 4.479 15.068 1.00 98.12 188 GLU A N 1
ATOM 1272 C CA . GLU A 1 188 ? -2.533 3.576 14.853 1.00 98.12 188 GLU A CA 1
ATOM 1273 C C . GLU A 1 188 ? -2.561 2.955 13.452 1.00 98.12 188 GLU A C 1
ATOM 1275 O O . GLU A 1 188 ? -1.549 2.955 12.747 1.00 98.12 188 GLU A O 1
ATOM 1280 N N . ALA A 1 189 ? -3.731 2.486 13.006 1.00 98.25 189 ALA A N 1
ATOM 1281 C CA . ALA A 1 189 ? -3.903 1.945 11.662 1.00 98.25 189 ALA A CA 1
ATOM 1282 C C . ALA A 1 189 ? -3.608 2.993 10.575 1.00 98.25 189 ALA A C 1
ATOM 1284 O O . ALA A 1 189 ? -2.959 2.668 9.577 1.00 98.25 189 ALA A O 1
ATOM 1285 N N . ALA A 1 190 ? -4.029 4.246 10.778 1.00 98.12 190 ALA A N 1
ATOM 1286 C CA . ALA A 1 190 ? -3.741 5.348 9.863 1.00 98.12 190 ALA A CA 1
ATOM 1287 C C . ALA A 1 190 ? -2.236 5.657 9.795 1.00 98.12 190 ALA A C 1
ATOM 1289 O O . ALA A 1 190 ? -1.682 5.766 8.701 1.00 98.12 190 ALA A O 1
ATOM 1290 N N . VAL A 1 191 ? -1.549 5.721 10.941 1.00 98.50 191 VAL A N 1
ATOM 1291 C CA . VAL A 1 191 ? -0.088 5.913 10.990 1.00 98.50 191 VAL A CA 1
ATOM 1292 C C . VAL A 1 191 ? 0.635 4.770 10.275 1.00 98.50 191 VAL A C 1
ATOM 1294 O O . VAL A 1 191 ? 1.514 5.018 9.449 1.00 98.50 191 VAL A O 1
ATOM 1297 N N . ALA A 1 192 ? 0.237 3.522 10.527 1.00 98.00 192 ALA A N 1
ATOM 1298 C CA . ALA A 1 192 ? 0.823 2.358 9.870 1.00 98.00 192 ALA A CA 1
ATOM 1299 C C . ALA A 1 192 ? 0.579 2.357 8.349 1.00 98.00 192 ALA A C 1
ATOM 1301 O O . ALA A 1 192 ? 1.461 1.962 7.585 1.00 98.00 192 ALA A O 1
ATOM 1302 N N . ALA A 1 193 ? -0.592 2.812 7.891 1.00 97.38 193 ALA A N 1
ATOM 1303 C CA . ALA A 1 193 ? -0.890 2.952 6.467 1.00 97.38 193 ALA A CA 1
ATOM 1304 C C . ALA A 1 193 ? 0.003 4.007 5.798 1.00 97.38 193 ALA A C 1
ATOM 1306 O O . ALA A 1 193 ? 0.603 3.721 4.763 1.00 97.38 193 ALA A O 1
ATOM 1307 N N . VAL A 1 194 ? 0.169 5.178 6.423 1.00 98.06 194 VAL A N 1
ATOM 1308 C CA . VAL A 1 194 ? 1.074 6.231 5.930 1.00 98.06 194 VAL A CA 1
ATOM 1309 C C . VAL A 1 194 ? 2.523 5.743 5.891 1.00 98.06 194 VAL A C 1
ATOM 1311 O O . VAL A 1 194 ? 3.236 6.015 4.928 1.00 98.06 194 VAL A O 1
ATOM 1314 N N . ALA A 1 195 ? 2.966 4.994 6.903 1.00 97.31 195 ALA A N 1
ATOM 1315 C CA . ALA A 1 195 ? 4.313 4.429 6.927 1.00 97.31 195 ALA A CA 1
ATOM 1316 C C . ALA A 1 195 ? 4.550 3.446 5.767 1.00 97.31 195 ALA A C 1
ATOM 1318 O O . ALA A 1 195 ? 5.569 3.550 5.085 1.00 97.31 195 ALA A O 1
ATOM 1319 N N . ARG A 1 196 ? 3.595 2.541 5.497 1.00 96.56 196 ARG A N 1
ATOM 1320 C CA . ARG A 1 196 ? 3.665 1.620 4.347 1.00 96.56 196 ARG A CA 1
ATOM 1321 C C . ARG A 1 196 ? 3.694 2.365 3.015 1.00 96.56 196 ARG A C 1
ATOM 1323 O O . ARG A 1 196 ? 4.508 2.028 2.164 1.00 96.56 196 ARG A O 1
ATOM 1330 N N . GLN A 1 197 ? 2.859 3.391 2.859 1.00 97.38 197 GLN A N 1
ATOM 1331 C CA . GLN A 1 197 ? 2.818 4.204 1.644 1.00 97.38 197 GLN A CA 1
ATOM 1332 C C . GLN A 1 197 ? 4.166 4.888 1.378 1.00 97.38 197 GLN A C 1
ATOM 1334 O O . GLN A 1 197 ? 4.702 4.795 0.280 1.00 97.38 197 GLN A O 1
ATOM 1339 N N . ARG A 1 198 ? 4.766 5.506 2.402 1.00 96.75 198 ARG A N 1
ATOM 1340 C CA . ARG A 1 198 ? 6.089 6.139 2.276 1.00 96.75 198 ARG A CA 1
ATOM 1341 C C . ARG A 1 198 ? 7.188 5.138 1.934 1.00 96.75 198 ARG A C 1
ATOM 1343 O O . ARG A 1 198 ? 8.066 5.454 1.140 1.00 96.75 198 ARG A O 1
ATOM 1350 N N . ALA A 1 199 ? 7.155 3.945 2.529 1.00 92.94 199 ALA A N 1
ATOM 1351 C CA . ALA A 1 199 ? 8.114 2.893 2.202 1.00 92.94 199 ALA A CA 1
ATOM 1352 C C . ALA A 1 199 ? 8.011 2.494 0.720 1.00 92.94 199 ALA A C 1
ATOM 1354 O O . ALA A 1 199 ? 9.025 2.458 0.028 1.00 92.94 199 ALA A O 1
ATOM 1355 N N . GLN A 1 200 ? 6.786 2.312 0.214 1.00 93.25 200 GLN A N 1
ATOM 1356 C CA . GLN A 1 200 ? 6.543 2.038 -1.204 1.00 93.25 200 GLN A CA 1
ATOM 1357 C C . GLN A 1 200 ? 7.036 3.185 -2.093 1.00 93.25 200 GLN A C 1
ATOM 1359 O O . GLN A 1 200 ? 7.738 2.943 -3.066 1.00 93.25 200 GLN A O 1
ATOM 1364 N N . GLU A 1 201 ? 6.753 4.441 -1.749 1.00 95.31 201 GLU A N 1
ATOM 1365 C CA . GLU A 1 201 ? 7.235 5.599 -2.515 1.00 95.31 201 GLU A CA 1
ATOM 1366 C C . GLU A 1 201 ? 8.766 5.642 -2.611 1.00 95.31 201 GLU A C 1
ATOM 1368 O O . GLU A 1 201 ? 9.314 5.912 -3.682 1.00 95.31 201 GLU A O 1
ATOM 1373 N N . VAL A 1 202 ? 9.468 5.327 -1.518 1.00 92.81 202 VAL A N 1
ATOM 1374 C CA . VAL A 1 202 ? 10.935 5.245 -1.503 1.00 92.81 202 VAL A CA 1
ATOM 1375 C C . VAL A 1 202 ? 11.435 4.111 -2.402 1.00 92.81 202 VAL A C 1
ATOM 1377 O O . VAL A 1 202 ? 12.337 4.334 -3.209 1.00 92.81 202 VAL A O 1
ATOM 1380 N N . GLU A 1 203 ? 10.846 2.918 -2.316 1.00 90.25 203 GLU A N 1
ATOM 1381 C CA . GLU A 1 203 ? 11.201 1.782 -3.179 1.00 90.25 203 GLU A CA 1
ATOM 1382 C C . GLU A 1 203 ? 10.988 2.109 -4.664 1.00 90.25 203 GLU A C 1
ATOM 1384 O O . GLU A 1 203 ? 11.871 1.880 -5.497 1.00 90.25 203 GLU A O 1
ATOM 1389 N N . TRP A 1 204 ? 9.852 2.722 -4.998 1.00 90.94 204 TRP A N 1
ATOM 1390 C CA . TRP A 1 204 ? 9.529 3.138 -6.362 1.00 90.94 204 TRP A CA 1
ATOM 1391 C C . TRP A 1 204 ? 10.487 4.216 -6.868 1.00 90.94 204 TRP A C 1
ATOM 1393 O O . TRP A 1 204 ? 10.924 4.156 -8.018 1.00 90.94 204 TRP A O 1
ATOM 1403 N N . ALA A 1 205 ? 10.876 5.169 -6.016 1.00 92.69 205 ALA A N 1
ATOM 1404 C CA . ALA A 1 205 ? 11.869 6.182 -6.359 1.00 92.69 205 ALA A CA 1
ATOM 1405 C C . ALA A 1 205 ? 13.247 5.564 -6.656 1.00 92.69 205 ALA A C 1
ATOM 1407 O O . ALA A 1 205 ? 13.915 5.972 -7.612 1.00 92.69 205 ALA A O 1
ATOM 1408 N N . VAL A 1 206 ? 13.663 4.550 -5.888 1.00 90.56 206 VAL A N 1
ATOM 1409 C CA . VAL A 1 206 ? 14.907 3.803 -6.138 1.00 90.56 206 VAL A CA 1
ATOM 1410 C C . VAL A 1 206 ? 14.843 3.084 -7.484 1.00 90.56 206 VAL A C 1
ATOM 1412 O O . VAL A 1 206 ? 15.767 3.219 -8.291 1.00 90.56 206 VAL A O 1
ATOM 1415 N N . VAL A 1 207 ? 13.743 2.382 -7.772 1.00 91.69 207 VAL A N 1
ATOM 1416 C CA . VAL A 1 207 ? 13.545 1.701 -9.061 1.00 91.69 207 VAL A CA 1
ATOM 1417 C C . VAL A 1 207 ? 13.549 2.693 -10.217 1.00 91.69 207 VAL A C 1
ATOM 1419 O O . VAL A 1 207 ? 14.246 2.469 -11.206 1.00 91.69 207 VAL A O 1
ATOM 1422 N N . ALA A 1 208 ? 12.820 3.804 -10.103 1.00 91.88 208 ALA A N 1
ATOM 1423 C CA . ALA A 1 208 ? 12.744 4.825 -11.144 1.00 91.88 208 ALA A CA 1
ATOM 1424 C C . ALA A 1 208 ? 14.129 5.406 -11.462 1.00 91.88 208 ALA A C 1
ATOM 1426 O O . ALA A 1 208 ? 14.530 5.470 -12.628 1.00 91.88 208 ALA A O 1
ATOM 1427 N N . ARG A 1 209 ? 14.909 5.747 -10.428 1.00 93.62 209 ARG A N 1
ATOM 1428 C CA . ARG A 1 209 ? 16.287 6.228 -10.589 1.00 93.62 209 ARG A CA 1
ATOM 1429 C C . ARG A 1 209 ? 17.199 5.166 -11.201 1.00 93.62 209 ARG A C 1
ATOM 1431 O O . ARG A 1 209 ? 18.002 5.483 -12.082 1.00 93.62 209 ARG A O 1
ATOM 1438 N N . GLY A 1 210 ? 17.075 3.915 -10.762 1.00 92.00 210 GLY A N 1
ATOM 1439 C CA . GLY A 1 210 ? 17.804 2.782 -11.328 1.00 92.00 210 GLY A CA 1
ATOM 1440 C C . GLY A 1 210 ? 17.505 2.584 -12.816 1.00 92.00 210 GLY A C 1
ATOM 1441 O O . GLY A 1 210 ? 18.432 2.476 -13.616 1.00 92.00 210 GLY A O 1
ATOM 1442 N N . ARG A 1 211 ? 16.227 2.635 -13.216 1.00 92.56 211 ARG A N 1
ATOM 1443 C CA . ARG A 1 211 ? 15.803 2.536 -14.623 1.00 92.56 211 ARG A CA 1
ATOM 1444 C C . ARG A 1 211 ? 16.331 3.691 -15.468 1.00 92.56 211 ARG A C 1
ATOM 1446 O O . ARG A 1 211 ? 16.854 3.436 -16.547 1.00 92.56 211 ARG A O 1
ATOM 1453 N N . ALA A 1 212 ? 16.261 4.929 -14.979 1.00 93.44 212 ALA A N 1
ATOM 1454 C CA . ALA A 1 212 ? 16.823 6.086 -15.683 1.00 93.44 212 ALA A CA 1
ATOM 1455 C C . ALA A 1 212 ? 18.344 5.948 -15.889 1.00 93.44 212 ALA A C 1
ATOM 1457 O O . ALA A 1 212 ? 18.863 6.209 -16.973 1.00 93.44 212 ALA A O 1
ATOM 1458 N N . THR A 1 213 ? 19.053 5.464 -14.865 1.00 94.25 213 THR A N 1
ATOM 1459 C CA . THR A 1 213 ? 20.507 5.243 -14.914 1.00 94.25 213 THR A CA 1
ATOM 1460 C C . THR A 1 213 ? 20.868 4.122 -15.893 1.00 94.25 213 THR A C 1
ATOM 1462 O O . THR A 1 213 ? 21.821 4.248 -16.665 1.00 94.25 213 THR A O 1
ATOM 1465 N N . LEU A 1 214 ? 20.089 3.037 -15.906 1.00 93.31 214 LEU A N 1
ATOM 1466 C CA . LEU A 1 214 ? 20.240 1.943 -16.861 1.00 93.31 214 LEU A CA 1
ATOM 1467 C C . LEU A 1 214 ? 19.977 2.411 -18.297 1.00 93.31 214 LEU A C 1
ATOM 1469 O O . LEU A 1 214 ? 20.781 2.114 -19.176 1.00 93.31 214 LEU A O 1
ATOM 1473 N N . ALA A 1 215 ? 18.916 3.189 -18.529 1.00 93.50 215 ALA A N 1
ATOM 1474 C CA . ALA A 1 215 ? 18.606 3.763 -19.839 1.00 93.50 215 ALA A CA 1
ATOM 1475 C C . ALA A 1 215 ? 19.765 4.617 -20.371 1.00 93.50 215 ALA A C 1
ATOM 1477 O O . ALA A 1 215 ? 20.228 4.399 -21.491 1.00 93.50 215 ALA A O 1
ATOM 1478 N N . ALA A 1 216 ? 20.290 5.523 -19.541 1.00 94.12 216 ALA A N 1
ATOM 1479 C CA . ALA A 1 216 ? 21.439 6.353 -19.894 1.00 94.12 216 ALA A CA 1
ATOM 1480 C C . ALA A 1 216 ? 22.695 5.511 -20.179 1.00 94.12 216 ALA A C 1
ATOM 1482 O O . ALA A 1 216 ? 23.410 5.769 -21.144 1.00 94.12 216 ALA A O 1
ATOM 1483 N N . SER A 1 217 ? 22.937 4.461 -19.388 1.00 94.88 217 SER A N 1
ATOM 1484 C CA . SER A 1 217 ? 24.080 3.559 -19.583 1.00 94.88 217 SER A CA 1
ATOM 1485 C C . SER A 1 217 ? 23.974 2.753 -20.881 1.00 94.88 217 SER A C 1
ATOM 1487 O O . SER A 1 217 ? 24.974 2.558 -21.570 1.00 94.88 217 SER A O 1
ATOM 1489 N N . LEU A 1 218 ? 22.774 2.284 -21.234 1.00 94.75 218 LEU A N 1
ATOM 1490 C CA . LEU A 1 218 ? 22.521 1.580 -22.491 1.00 94.75 218 LEU A CA 1
ATOM 1491 C C . LEU A 1 218 ? 22.681 2.515 -23.695 1.00 94.75 218 LEU A C 1
ATOM 1493 O O . LEU A 1 218 ? 23.335 2.137 -24.664 1.00 94.75 218 LEU A O 1
ATOM 1497 N N . ALA A 1 219 ? 22.167 3.745 -23.612 1.00 93.06 219 ALA A N 1
ATOM 1498 C CA . ALA A 1 219 ? 22.361 4.756 -24.650 1.00 93.06 219 ALA A CA 1
ATOM 1499 C C . ALA A 1 219 ? 23.849 5.108 -24.834 1.00 93.06 219 ALA A C 1
ATOM 1501 O O . ALA A 1 219 ? 24.341 5.143 -25.960 1.00 93.06 219 ALA A O 1
ATOM 1502 N N . ALA A 1 220 ? 24.598 5.276 -23.738 1.00 93.81 220 ALA A N 1
ATOM 1503 C CA . ALA A 1 220 ? 26.040 5.519 -23.788 1.00 93.81 220 ALA A CA 1
ATOM 1504 C C . ALA A 1 220 ? 26.802 4.346 -24.425 1.00 93.81 220 ALA A C 1
ATOM 1506 O O . ALA A 1 220 ? 27.685 4.557 -25.253 1.00 93.81 220 ALA A O 1
ATOM 1507 N N . ARG A 1 221 ? 26.427 3.099 -24.105 1.00 94.38 221 ARG A N 1
ATOM 1508 C CA . ARG A 1 221 ? 26.986 1.909 -24.766 1.00 94.38 221 ARG A CA 1
ATOM 1509 C C . ARG A 1 221 ? 26.646 1.876 -26.251 1.00 94.38 221 ARG A C 1
ATOM 1511 O O . ARG A 1 221 ? 27.493 1.500 -27.047 1.00 94.38 221 ARG A O 1
ATOM 1518 N N . TRP A 1 222 ? 25.451 2.288 -26.655 1.00 92.44 222 TRP A N 1
ATOM 1519 C CA . TRP A 1 222 ? 25.110 2.382 -28.073 1.00 92.44 222 TRP A CA 1
ATOM 1520 C C . TRP A 1 222 ? 25.886 3.491 -28.809 1.00 92.44 222 TRP A C 1
ATOM 1522 O O . TRP A 1 222 ? 26.096 3.415 -30.015 1.00 92.44 222 TRP A O 1
ATOM 1532 N N . ALA A 1 223 ? 26.370 4.526 -28.124 1.00 91.31 223 ALA A N 1
ATOM 1533 C CA . ALA A 1 223 ? 27.155 5.578 -28.771 1.00 91.31 223 ALA A CA 1
ATOM 1534 C C . ALA A 1 223 ? 28.544 5.096 -29.246 1.00 91.31 223 ALA A C 1
ATOM 1536 O O . ALA A 1 223 ? 29.113 5.680 -30.169 1.00 91.31 223 ALA A O 1
ATOM 1537 N N . THR A 1 224 ? 29.082 4.018 -28.669 1.00 92.88 224 THR A N 1
ATOM 1538 C CA . THR A 1 224 ? 30.400 3.470 -29.021 1.00 92.88 224 THR A CA 1
ATOM 1539 C C . THR A 1 224 ? 30.305 2.403 -30.120 1.00 92.88 224 THR A C 1
ATOM 1541 O O . THR A 1 224 ? 29.534 1.454 -30.010 1.00 92.88 224 THR A O 1
ATOM 1544 N N . VAL A 1 225 ? 31.135 2.519 -31.165 1.00 89.12 225 VAL A N 1
ATOM 1545 C CA . VAL A 1 225 ? 31.118 1.633 -32.352 1.00 89.12 225 VAL A CA 1
ATOM 1546 C C . VAL A 1 225 ? 31.272 0.153 -31.978 1.00 89.12 225 VAL A C 1
ATOM 1548 O O . VAL A 1 225 ? 30.455 -0.671 -32.371 1.00 89.12 225 VAL A O 1
ATOM 1551 N N . ALA A 1 226 ? 32.269 -0.190 -31.156 1.00 88.69 226 ALA A N 1
ATOM 1552 C CA . ALA A 1 226 ? 32.560 -1.584 -30.802 1.00 88.69 226 ALA A CA 1
ATOM 1553 C C . ALA A 1 226 ? 31.392 -2.288 -30.083 1.00 88.69 226 ALA A C 1
ATOM 1555 O O . ALA A 1 226 ? 31.112 -3.466 -30.306 1.00 88.69 226 ALA A O 1
ATOM 1556 N N . THR A 1 227 ? 30.691 -1.570 -29.207 1.00 91.00 227 THR A N 1
ATOM 1557 C CA . THR A 1 227 ? 29.511 -2.084 -28.505 1.00 91.00 227 THR A CA 1
ATOM 1558 C C . THR A 1 227 ? 28.277 -2.096 -29.397 1.00 91.00 227 THR A C 1
ATOM 1560 O O . THR A 1 227 ? 27.475 -3.012 -29.235 1.00 91.00 227 THR A O 1
ATOM 1563 N N . ARG A 1 228 ? 28.139 -1.168 -30.361 1.00 91.19 228 ARG A N 1
ATOM 1564 C CA . ARG A 1 228 ? 27.095 -1.255 -31.400 1.00 91.19 2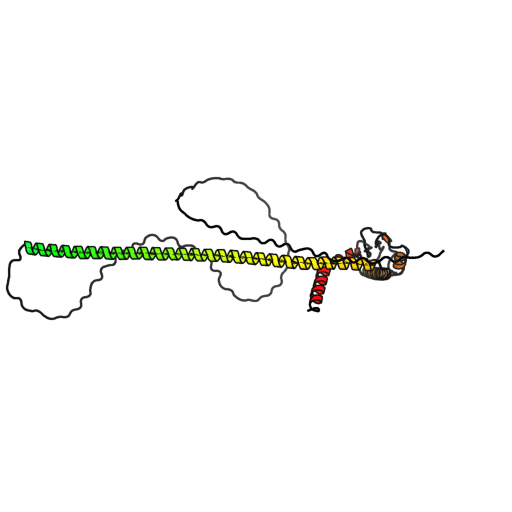28 ARG A CA 1
ATOM 1565 C C . ARG A 1 228 ? 27.213 -2.536 -32.211 1.00 91.19 228 ARG A C 1
ATOM 1567 O O . ARG A 1 228 ? 26.226 -3.254 -32.303 1.00 91.19 228 ARG A O 1
ATOM 1574 N N . SER A 1 229 ? 28.397 -2.859 -32.736 1.00 87.94 229 SER A N 1
ATOM 1575 C CA . SER A 1 229 ? 28.595 -4.071 -33.548 1.00 87.94 229 SER A CA 1
ATOM 1576 C C . SER A 1 229 ? 28.211 -5.336 -32.778 1.00 87.94 229 SER A C 1
ATOM 1578 O O . SER A 1 229 ? 27.410 -6.138 -33.248 1.00 87.94 229 SER A O 1
ATOM 1580 N N . ARG A 1 230 ? 28.668 -5.464 -31.525 1.00 89.75 230 ARG A N 1
ATOM 1581 C CA . ARG A 1 230 ? 28.284 -6.589 -30.654 1.00 89.75 230 ARG A CA 1
ATOM 1582 C C . ARG A 1 230 ? 26.785 -6.652 -30.369 1.00 89.75 230 ARG A C 1
ATOM 1584 O O . ARG A 1 230 ? 26.221 -7.738 -30.280 1.00 89.75 230 ARG A O 1
ATOM 1591 N N . TRP A 1 231 ? 26.151 -5.500 -30.174 1.00 92.44 231 TRP A N 1
ATOM 1592 C CA . TRP A 1 231 ? 24.713 -5.410 -29.934 1.00 92.44 231 TRP A CA 1
ATOM 1593 C C . TRP A 1 231 ? 23.921 -5.853 -31.166 1.00 92.44 231 TRP A C 1
ATOM 1595 O O . TRP A 1 231 ? 22.936 -6.572 -31.028 1.00 92.44 231 TRP A O 1
ATOM 1605 N N . LEU A 1 232 ? 24.366 -5.459 -32.360 1.00 89.94 232 LEU A N 1
ATOM 1606 C CA . LEU A 1 232 ? 23.769 -5.852 -33.634 1.00 89.94 232 LEU A CA 1
ATOM 1607 C C . LEU A 1 232 ? 23.899 -7.350 -33.882 1.00 89.94 232 LEU A C 1
ATOM 1609 O O . LEU A 1 232 ? 22.892 -7.977 -34.193 1.00 89.94 232 LEU A O 1
ATOM 1613 N N . ALA A 1 233 ? 25.086 -7.923 -33.672 1.00 88.38 233 ALA A N 1
ATOM 1614 C CA . ALA A 1 233 ? 25.302 -9.364 -33.782 1.00 88.38 233 ALA A CA 1
ATOM 1615 C C . ALA A 1 233 ? 24.348 -10.137 -32.856 1.00 88.38 233 ALA A C 1
ATOM 1617 O O . ALA A 1 233 ? 23.591 -10.992 -33.308 1.00 88.38 233 ALA A O 1
ATOM 1618 N N . TRP A 1 234 ? 24.275 -9.746 -31.578 1.00 91.38 234 TRP A N 1
ATOM 1619 C CA . TRP A 1 234 ? 23.341 -10.347 -30.623 1.00 91.38 234 TRP A CA 1
ATOM 1620 C C . TRP A 1 234 ? 21.865 -10.181 -31.031 1.00 91.38 234 TRP A C 1
ATOM 1622 O O . TRP A 1 234 ? 21.066 -11.110 -30.876 1.00 91.38 234 TRP A O 1
ATOM 1632 N N . ALA A 1 235 ? 21.475 -9.008 -31.539 1.00 91.44 235 ALA A N 1
ATOM 1633 C CA . ALA A 1 235 ? 20.109 -8.750 -31.988 1.00 91.44 235 ALA A CA 1
ATOM 1634 C C . ALA A 1 235 ? 19.756 -9.597 -33.221 1.00 91.44 235 ALA A C 1
ATOM 1636 O O . ALA A 1 235 ? 18.657 -10.146 -33.284 1.00 91.44 235 ALA A O 1
ATOM 1637 N N . ALA A 1 236 ? 20.693 -9.747 -34.158 1.00 88.81 236 ALA A N 1
ATOM 1638 C CA . ALA A 1 236 ? 20.552 -10.574 -35.348 1.00 88.81 236 ALA A CA 1
ATOM 1639 C C . ALA A 1 236 ? 20.459 -12.065 -35.008 1.00 88.81 236 ALA A C 1
ATOM 1641 O O . ALA A 1 236 ? 19.566 -12.740 -35.509 1.00 88.81 236 ALA A O 1
ATOM 1642 N N . GLU A 1 237 ? 21.307 -12.569 -34.109 1.00 88.88 237 GLU A N 1
ATOM 1643 C CA . GLU A 1 237 ? 21.203 -13.933 -33.572 1.00 88.88 237 GLU A CA 1
ATOM 1644 C C . GLU A 1 237 ? 19.848 -14.153 -32.884 1.00 88.88 237 GLU A C 1
ATOM 1646 O O . GLU A 1 237 ? 19.163 -15.151 -33.113 1.00 88.88 237 GLU A O 1
ATOM 1651 N N . SER A 1 238 ? 19.415 -13.184 -32.072 1.00 90.50 238 SER A N 1
ATOM 1652 C CA . SER A 1 238 ? 18.134 -13.243 -31.365 1.00 90.50 238 SER A CA 1
ATOM 1653 C C . SER A 1 238 ? 16.932 -13.223 -32.307 1.00 90.50 238 SER A C 1
ATOM 1655 O O . SER A 1 238 ? 15.923 -13.862 -31.993 1.00 90.50 238 SER A O 1
ATOM 1657 N N . ALA A 1 239 ? 17.038 -12.493 -33.420 1.00 90.00 239 ALA A N 1
ATOM 1658 C CA . ALA A 1 239 ? 16.061 -12.448 -34.497 1.00 90.00 239 ALA A CA 1
ATOM 1659 C C . ALA A 1 239 ? 16.058 -13.746 -35.304 1.00 90.00 239 ALA A C 1
ATOM 1661 O O . ALA A 1 239 ? 14.994 -14.327 -35.467 1.00 90.00 239 ALA A O 1
ATOM 1662 N N . ALA A 1 240 ? 17.218 -14.271 -35.704 1.00 88.19 240 ALA A N 1
ATOM 1663 C CA . ALA A 1 240 ? 17.327 -15.547 -36.413 1.00 88.19 240 ALA A CA 1
ATOM 1664 C C . ALA A 1 240 ? 16.726 -16.716 -35.617 1.00 88.19 240 ALA A C 1
ATOM 1666 O O . ALA A 1 240 ? 16.147 -17.629 -36.195 1.00 88.19 240 ALA A O 1
ATOM 1667 N N . ALA A 1 241 ? 16.828 -16.675 -34.286 1.00 89.00 241 ALA A N 1
ATOM 1668 C CA . ALA A 1 241 ? 16.268 -17.701 -33.410 1.00 89.00 241 ALA A CA 1
ATOM 1669 C C . ALA A 1 241 ? 14.740 -17.616 -33.213 1.00 89.00 241 ALA A C 1
ATOM 1671 O O . ALA A 1 241 ? 14.157 -18.552 -32.669 1.00 89.00 241 ALA A O 1
ATOM 1672 N N . ARG A 1 242 ? 14.093 -16.491 -33.554 1.00 90.25 242 ARG A N 1
ATOM 1673 C CA . ARG A 1 242 ? 12.683 -16.214 -33.192 1.00 90.25 242 ARG A CA 1
ATOM 1674 C C . ARG A 1 242 ? 11.797 -15.811 -34.359 1.00 90.25 242 ARG A C 1
ATOM 1676 O O . ARG A 1 242 ? 10.590 -16.009 -34.288 1.00 90.25 242 ARG A O 1
ATOM 1683 N N . LEU A 1 243 ? 12.374 -15.178 -35.369 1.00 88.38 243 LEU A N 1
ATOM 1684 C CA . LEU A 1 243 ? 11.674 -14.745 -36.561 1.00 88.38 243 LEU A CA 1
ATOM 1685 C C . LEU A 1 243 ? 11.764 -15.864 -37.592 1.00 88.38 243 LEU A C 1
ATOM 1687 O O . LEU A 1 243 ? 12.846 -16.375 -37.879 1.00 88.38 243 LEU A O 1
ATOM 1691 N N . GLU A 1 244 ? 10.619 -16.227 -38.153 1.00 78.88 244 GLU A N 1
ATOM 1692 C CA . GLU A 1 244 ? 10.572 -17.081 -39.333 1.00 78.88 244 GLU A CA 1
ATOM 1693 C C . GLU A 1 244 ? 11.291 -16.358 -40.490 1.00 78.88 244 GLU A C 1
ATOM 1695 O O . GLU A 1 244 ? 11.281 -15.124 -40.570 1.00 78.88 244 GLU A O 1
ATOM 1700 N N . GLY A 1 245 ? 12.001 -17.109 -41.338 1.00 70.19 245 GLY A N 1
ATOM 1701 C CA . GLY A 1 245 ? 12.802 -16.538 -42.426 1.00 70.19 245 GLY A CA 1
ATOM 1702 C C . GLY A 1 245 ? 11.991 -15.617 -43.352 1.00 70.19 245 GLY A C 1
ATOM 1703 O O . GLY A 1 245 ? 10.771 -15.721 -43.439 1.00 70.19 245 GLY A O 1
ATOM 1704 N N . GLY A 1 246 ? 12.663 -14.705 -44.058 1.00 77.44 246 GLY A N 1
ATOM 1705 C CA . GLY A 1 246 ? 12.011 -13.760 -44.971 1.00 77.44 246 GLY A CA 1
ATOM 1706 C C . GLY A 1 246 ? 12.740 -12.422 -45.064 1.00 77.44 246 GLY A C 1
ATOM 1707 O O . GLY A 1 246 ? 13.886 -12.296 -44.632 1.00 77.44 246 GLY A O 1
ATOM 1708 N N . GLU A 1 247 ? 12.069 -11.416 -45.626 1.00 86.44 247 GLU A N 1
ATOM 1709 C CA . GLU A 1 247 ? 12.601 -10.054 -45.706 1.00 86.44 247 GLU A CA 1
ATOM 1710 C C . GLU A 1 247 ? 12.578 -9.387 -44.329 1.00 86.44 247 GLU A C 1
ATOM 1712 O O . GLU A 1 247 ? 11.522 -9.091 -43.764 1.00 86.44 247 GLU A O 1
ATOM 1717 N N . TRP A 1 248 ? 13.765 -9.149 -43.778 1.00 91.19 248 TRP A N 1
ATOM 1718 C CA . TRP A 1 248 ? 13.913 -8.434 -42.518 1.00 91.19 248 TRP A CA 1
ATOM 1719 C C . TRP A 1 248 ? 13.892 -6.931 -42.762 1.00 91.19 248 TRP A C 1
ATOM 1721 O O . TRP A 1 248 ? 14.587 -6.420 -43.638 1.00 91.19 248 TRP A O 1
ATOM 1731 N N . THR A 1 249 ? 13.143 -6.204 -41.939 1.00 92.69 249 THR A N 1
ATOM 1732 C CA . THR A 1 249 ? 13.247 -4.747 -41.844 1.00 92.69 249 THR A CA 1
ATOM 1733 C C . THR A 1 249 ? 13.903 -4.378 -40.522 1.00 92.69 249 THR A C 1
ATOM 1735 O O . THR A 1 249 ? 13.385 -4.705 -39.451 1.00 92.69 249 THR A O 1
ATOM 1738 N N . LEU A 1 250 ? 15.045 -3.699 -40.606 1.00 93.19 250 LEU A N 1
ATOM 1739 C CA . LEU A 1 250 ? 15.837 -3.238 -39.476 1.00 93.19 250 LEU A CA 1
ATOM 1740 C C . LEU A 1 250 ? 15.648 -1.728 -39.312 1.00 93.19 250 LEU A C 1
ATOM 1742 O O . LEU A 1 250 ? 16.170 -0.924 -40.088 1.00 93.19 250 LEU A O 1
ATOM 1746 N N . ALA A 1 251 ? 14.890 -1.350 -38.285 1.00 94.69 251 ALA A N 1
ATOM 1747 C CA . ALA A 1 251 ? 14.728 0.038 -37.891 1.00 94.69 251 ALA A CA 1
ATOM 1748 C C . ALA A 1 251 ? 15.868 0.470 -36.958 1.00 94.69 251 ALA A C 1
ATOM 1750 O O . ALA A 1 251 ? 16.205 -0.243 -36.005 1.00 94.69 251 ALA A O 1
ATOM 1751 N N . HIS A 1 252 ? 16.454 1.636 -37.222 1.00 93.00 252 HIS A N 1
ATOM 1752 C CA . HIS A 1 252 ? 17.618 2.149 -36.502 1.00 93.00 252 HIS A CA 1
ATOM 1753 C C . HIS A 1 252 ? 17.517 3.657 -36.208 1.00 93.00 252 HIS A C 1
ATOM 1755 O O . HIS A 1 252 ? 16.739 4.351 -36.863 1.00 93.00 252 HIS A O 1
ATOM 1761 N N . PRO A 1 253 ? 18.322 4.199 -35.272 1.00 93.69 253 PRO A N 1
ATOM 1762 C CA . PRO A 1 253 ? 18.364 5.631 -34.998 1.00 93.69 253 PRO A CA 1
ATOM 1763 C C . PRO A 1 253 ? 18.756 6.447 -36.225 1.00 93.69 253 PRO A C 1
ATOM 1765 O O . PRO A 1 253 ? 19.616 6.040 -37.016 1.00 93.69 253 PRO A O 1
ATOM 1768 N N . VAL A 1 254 ? 18.197 7.647 -36.340 1.00 90.19 254 VAL A N 1
ATOM 1769 C CA . VAL A 1 254 ? 18.672 8.635 -37.314 1.00 90.19 254 VAL A CA 1
ATOM 1770 C C . VAL A 1 254 ? 20.136 9.011 -37.059 1.00 90.19 254 VAL A C 1
ATOM 1772 O O . VAL A 1 254 ? 20.598 9.050 -35.921 1.00 90.19 254 VAL A O 1
ATOM 1775 N N . GLY A 1 255 ? 20.881 9.289 -38.131 1.00 86.31 255 GLY A N 1
ATOM 1776 C CA . GLY A 1 255 ? 22.291 9.690 -38.040 1.00 86.31 255 GLY A CA 1
ATOM 1777 C C . GLY A 1 255 ? 23.284 8.538 -37.858 1.00 86.31 255 GLY A C 1
ATOM 1778 O O . GLY A 1 255 ? 24.479 8.790 -37.714 1.00 86.31 255 GLY A O 1
ATOM 1779 N N . TRP A 1 256 ? 22.832 7.280 -37.895 1.00 85.75 256 TRP A N 1
ATOM 1780 C CA . TRP A 1 256 ? 23.745 6.140 -37.935 1.00 85.75 256 TRP A CA 1
ATOM 1781 C C . TRP A 1 256 ? 24.432 6.037 -39.307 1.00 85.75 256 TRP A C 1
ATOM 1783 O O . TRP A 1 256 ? 23.767 5.998 -40.343 1.00 85.75 256 TRP A O 1
ATOM 1793 N N . ALA A 1 257 ? 25.769 6.040 -39.315 1.00 84.62 257 ALA A N 1
ATOM 1794 C CA . ALA A 1 257 ? 26.569 6.157 -40.530 1.00 84.62 257 ALA A CA 1
ATOM 1795 C C . ALA A 1 257 ? 26.402 4.958 -41.476 1.00 84.62 257 ALA A C 1
ATOM 1797 O O . ALA A 1 257 ? 26.482 3.803 -41.062 1.00 84.62 257 ALA A O 1
ATOM 1798 N N . THR A 1 258 ? 26.274 5.247 -42.774 1.00 79.56 258 THR A N 1
ATOM 1799 C CA . THR A 1 258 ? 26.050 4.240 -43.822 1.00 79.56 258 THR A CA 1
ATOM 1800 C C . THR A 1 258 ? 27.110 3.150 -43.886 1.00 79.56 258 THR A C 1
ATOM 1802 O O . THR A 1 258 ? 26.784 1.979 -44.055 1.00 79.56 258 THR A O 1
ATOM 1805 N N . ALA A 1 259 ? 28.373 3.516 -43.674 1.00 80.44 259 ALA A N 1
ATOM 1806 C CA . ALA A 1 259 ? 29.470 2.557 -43.640 1.00 80.44 259 ALA A CA 1
ATOM 1807 C C . ALA A 1 259 ? 29.360 1.567 -42.466 1.00 80.44 259 ALA A C 1
ATOM 1809 O O . ALA A 1 259 ? 29.749 0.410 -42.602 1.00 80.44 259 ALA A O 1
ATOM 1810 N N . GLU A 1 260 ? 28.813 1.997 -41.324 1.00 78.31 260 GLU A N 1
ATOM 1811 C CA . GLU A 1 260 ? 28.707 1.145 -40.138 1.00 78.31 260 GLU A CA 1
ATOM 1812 C C . GLU A 1 260 ? 27.594 0.109 -40.270 1.00 78.31 260 GLU A C 1
ATOM 1814 O O . GLU A 1 260 ? 27.805 -1.055 -39.935 1.00 78.31 260 GLU A O 1
ATOM 1819 N N . TRP A 1 261 ? 26.416 0.496 -40.770 1.00 78.44 261 TRP A N 1
ATOM 1820 C CA . TRP A 1 261 ? 25.347 -0.483 -40.951 1.00 78.44 261 TRP A CA 1
ATOM 1821 C C . TRP A 1 261 ? 25.608 -1.403 -42.146 1.00 78.44 261 TRP A C 1
ATOM 1823 O O . TRP A 1 261 ? 25.261 -2.576 -42.072 1.00 78.44 261 TRP A O 1
ATOM 1833 N N . ALA A 1 262 ? 26.299 -0.940 -43.195 1.00 78.69 262 ALA A N 1
ATOM 1834 C CA . ALA A 1 262 ? 26.739 -1.807 -44.291 1.00 78.69 262 ALA A CA 1
ATOM 1835 C C . ALA A 1 262 ? 27.727 -2.889 -43.815 1.00 78.69 262 ALA A C 1
ATOM 1837 O O . ALA A 1 262 ? 27.610 -4.046 -44.214 1.00 78.69 262 ALA A O 1
ATOM 1838 N N . ALA A 1 263 ? 28.655 -2.541 -42.916 1.00 79.38 263 ALA A N 1
ATOM 1839 C CA . ALA A 1 263 ? 29.532 -3.520 -42.274 1.00 79.38 263 ALA A CA 1
ATOM 1840 C C . ALA A 1 263 ? 28.738 -4.507 -41.402 1.00 79.38 263 ALA A C 1
ATOM 1842 O O . ALA A 1 263 ? 28.991 -5.706 -41.448 1.00 79.38 263 ALA A O 1
ATOM 1843 N N . ALA A 1 264 ? 27.724 -4.027 -40.674 1.00 75.19 264 ALA A N 1
ATOM 1844 C CA . ALA A 1 264 ? 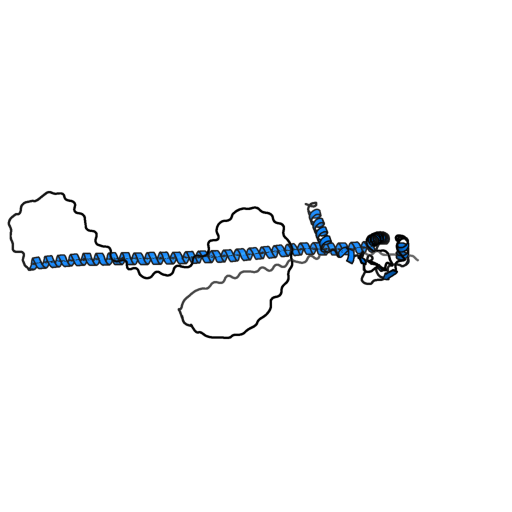26.857 -4.892 -39.878 1.00 75.19 264 ALA A CA 1
ATOM 1845 C C . ALA A 1 264 ? 26.051 -5.887 -40.732 1.00 75.19 264 ALA A C 1
ATOM 1847 O O . ALA A 1 264 ? 25.838 -7.009 -40.289 1.00 75.19 264 ALA A O 1
ATOM 1848 N N . VAL A 1 265 ? 25.640 -5.518 -41.956 1.00 76.81 265 VAL A N 1
ATOM 1849 C CA . VAL A 1 265 ? 24.986 -6.442 -42.908 1.00 76.81 265 VAL A CA 1
ATOM 1850 C C . VAL A 1 265 ? 25.896 -7.603 -43.281 1.00 76.81 265 VAL A C 1
ATOM 1852 O O . VAL A 1 265 ? 25.423 -8.731 -43.378 1.00 76.81 265 VAL A O 1
ATOM 1855 N N . ALA A 1 266 ? 27.188 -7.339 -43.483 1.00 77.88 266 ALA A N 1
ATOM 1856 C CA . ALA A 1 266 ? 28.153 -8.370 -43.857 1.00 77.88 266 ALA A CA 1
ATOM 1857 C C . ALA A 1 266 ? 28.376 -9.411 -42.744 1.00 77.88 266 ALA A C 1
ATOM 1859 O O . ALA A 1 266 ? 28.784 -10.532 -43.035 1.00 77.88 266 ALA A O 1
ATOM 1860 N N . GLU A 1 267 ? 28.089 -9.053 -41.490 1.00 76.44 267 GLU A N 1
ATOM 1861 C CA . GLU A 1 267 ? 28.182 -9.947 -40.329 1.00 76.44 267 GLU A CA 1
ATOM 1862 C C . GLU A 1 267 ? 26.873 -10.703 -40.032 1.00 76.44 267 GLU A C 1
ATOM 1864 O O . GLU A 1 267 ? 26.826 -11.513 -39.105 1.00 76.44 267 GLU A O 1
ATOM 1869 N N . LEU A 1 268 ? 25.799 -10.468 -40.797 1.00 76.19 268 LEU A N 1
ATOM 1870 C CA . LEU A 1 268 ? 24.539 -11.188 -40.611 1.00 76.19 268 LEU A CA 1
ATOM 1871 C C . LEU A 1 268 ? 24.636 -12.645 -41.098 1.00 76.19 268 LEU A C 1
ATOM 1873 O O . LEU A 1 268 ? 25.379 -12.944 -42.036 1.00 76.19 268 LEU A O 1
ATOM 1877 N N . PRO A 1 269 ? 23.852 -13.571 -40.511 1.00 70.81 269 PRO A N 1
ATOM 1878 C CA . PRO A 1 269 ? 23.812 -14.956 -40.968 1.00 70.81 269 PRO A CA 1
ATOM 1879 C C . PRO A 1 269 ? 23.416 -15.057 -42.448 1.00 70.81 269 PRO A C 1
ATOM 1881 O O . PRO A 1 269 ? 22.462 -14.419 -42.887 1.00 70.81 269 PRO A O 1
ATOM 1884 N N . VAL A 1 270 ? 24.091 -15.935 -43.198 1.00 64.94 270 VAL A N 1
ATOM 1885 C CA . VAL A 1 270 ? 23.890 -16.143 -44.652 1.00 64.94 270 VAL A CA 1
ATOM 1886 C C . VAL A 1 270 ? 22.445 -16.538 -45.014 1.00 64.94 270 VAL A C 1
ATOM 1888 O O . VAL A 1 270 ? 22.012 -16.362 -46.148 1.00 64.94 270 VAL A O 1
ATOM 1891 N N . SER A 1 271 ? 21.672 -17.051 -44.053 1.00 67.94 271 SER A N 1
ATOM 1892 C CA . SER A 1 271 ? 20.263 -17.434 -44.216 1.00 67.94 271 SER A CA 1
ATOM 1893 C C . SER A 1 271 ? 19.285 -16.254 -44.290 1.00 67.94 271 SER A C 1
ATOM 1895 O O . SER A 1 271 ? 18.088 -16.473 -44.468 1.00 67.94 271 SER A O 1
ATOM 1897 N N . VAL A 1 272 ? 19.757 -15.021 -44.104 1.00 66.38 272 VAL A N 1
ATOM 1898 C CA . VAL A 1 272 ? 18.928 -13.813 -44.076 1.00 66.38 272 VAL A CA 1
ATOM 1899 C C . VAL A 1 272 ? 18.980 -13.130 -45.444 1.00 66.38 272 VAL A C 1
ATOM 19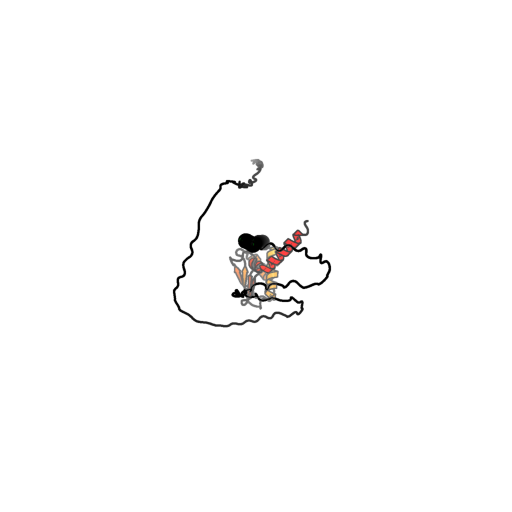01 O O . VAL A 1 272 ? 20.051 -12.751 -45.917 1.00 66.38 272 VAL A O 1
ATOM 1904 N N . ALA A 1 273 ? 17.819 -12.956 -46.085 1.00 71.62 273 ALA A N 1
ATOM 1905 C CA . ALA A 1 273 ? 17.707 -12.126 -47.285 1.00 71.62 273 ALA A CA 1
ATOM 1906 C C . ALA A 1 273 ? 18.135 -10.684 -46.963 1.00 71.62 273 ALA A C 1
ATOM 1908 O O . ALA A 1 273 ? 17.921 -10.225 -45.843 1.00 71.62 273 ALA A O 1
ATOM 1909 N N . THR A 1 274 ? 18.730 -9.967 -47.925 1.00 79.75 274 THR A N 1
ATOM 1910 C CA . THR A 1 274 ? 19.284 -8.620 -47.704 1.00 79.75 274 THR A CA 1
ATOM 1911 C C . THR A 1 274 ? 18.286 -7.721 -46.957 1.00 79.75 274 THR A C 1
ATOM 1913 O O . THR A 1 274 ? 17.236 -7.394 -47.513 1.00 79.75 274 THR A O 1
ATOM 1916 N N . PRO A 1 275 ? 18.573 -7.330 -45.701 1.00 84.69 275 PRO A N 1
ATOM 1917 C CA . PRO A 1 275 ? 17.599 -6.629 -44.880 1.00 84.69 275 PRO A CA 1
ATOM 1918 C C . PRO A 1 275 ? 17.395 -5.195 -45.357 1.00 84.69 275 PRO A C 1
ATOM 1920 O O . PRO A 1 275 ? 18.326 -4.509 -45.787 1.00 84.69 275 PRO A O 1
ATOM 1923 N N . ARG A 1 276 ? 16.164 -4.709 -45.215 1.00 89.56 276 ARG A N 1
ATOM 1924 C CA . ARG A 1 276 ? 15.801 -3.318 -45.466 1.00 89.56 276 ARG A CA 1
ATOM 1925 C C . ARG A 1 276 ? 16.109 -2.466 -44.238 1.00 89.56 276 ARG A C 1
ATOM 1927 O O . ARG A 1 276 ? 15.555 -2.704 -43.169 1.00 89.56 276 ARG A O 1
ATOM 1934 N N . PHE A 1 277 ? 16.924 -1.429 -44.403 1.00 89.38 277 PHE A N 1
ATOM 1935 C CA . PHE A 1 277 ? 17.218 -0.463 -43.340 1.00 89.38 277 PHE A CA 1
ATOM 1936 C C . PHE A 1 277 ? 16.239 0.704 -43.380 1.00 89.38 277 PHE A C 1
ATOM 1938 O O . PHE A 1 277 ? 15.977 1.275 -44.440 1.00 89.38 277 PHE A O 1
ATOM 1945 N N . VAL A 1 278 ? 15.694 1.056 -42.217 1.00 93.12 278 VAL A N 1
ATOM 1946 C CA . VAL A 1 278 ? 14.769 2.180 -42.059 1.00 93.12 278 VAL A CA 1
ATOM 1947 C C . VAL A 1 278 ? 15.228 3.034 -40.885 1.00 93.12 278 VAL A C 1
ATOM 1949 O O . VAL A 1 278 ? 15.357 2.552 -39.764 1.00 93.12 278 VAL A O 1
ATOM 1952 N N . ALA A 1 279 ? 15.459 4.321 -41.126 1.00 93.62 279 ALA A N 1
ATOM 1953 C CA . ALA A 1 279 ? 15.738 5.250 -40.043 1.00 93.62 279 ALA A CA 1
ATOM 1954 C C . ALA A 1 279 ? 14.429 5.604 -39.314 1.00 93.62 279 ALA A C 1
ATOM 1956 O O . ALA A 1 279 ? 13.445 5.979 -39.950 1.00 93.62 279 ALA A O 1
ATOM 1957 N N . ASP A 1 280 ? 14.427 5.503 -37.988 1.00 94.81 280 ASP A N 1
ATOM 1958 C CA . ASP A 1 280 ? 13.284 5.795 -37.123 1.00 94.81 280 ASP A CA 1
ATOM 1959 C C . ASP A 1 280 ? 13.684 6.840 -36.069 1.00 94.81 280 ASP A C 1
ATOM 1961 O O . ASP A 1 280 ? 14.643 6.671 -35.312 1.00 94.81 280 ASP A O 1
ATOM 1965 N N . LEU A 1 281 ? 12.927 7.940 -36.023 1.00 92.94 281 LEU A N 1
ATOM 1966 C CA . LEU A 1 281 ? 13.133 9.059 -35.101 1.00 92.94 281 LEU A CA 1
ATOM 1967 C C . LEU A 1 281 ? 12.804 8.710 -33.643 1.00 92.94 281 LEU A C 1
ATOM 1969 O O . LEU A 1 281 ? 13.260 9.404 -32.739 1.00 92.94 281 LEU A O 1
ATOM 1973 N N . GLN A 1 282 ? 12.011 7.664 -33.400 1.00 93.50 282 GLN A N 1
ATOM 1974 C CA . GLN A 1 282 ? 11.655 7.227 -32.048 1.00 93.50 282 GLN A CA 1
ATOM 1975 C C . GLN A 1 282 ? 12.736 6.343 -31.413 1.00 93.50 282 GLN A C 1
ATOM 1977 O O . GLN A 1 282 ? 12.715 6.105 -30.203 1.00 93.50 282 GLN A O 1
ATOM 1982 N N . ILE A 1 283 ? 13.699 5.857 -32.203 1.00 94.00 283 ILE A N 1
ATOM 1983 C CA . ILE A 1 283 ? 14.774 5.001 -31.707 1.00 94.00 283 ILE A CA 1
ATOM 1984 C 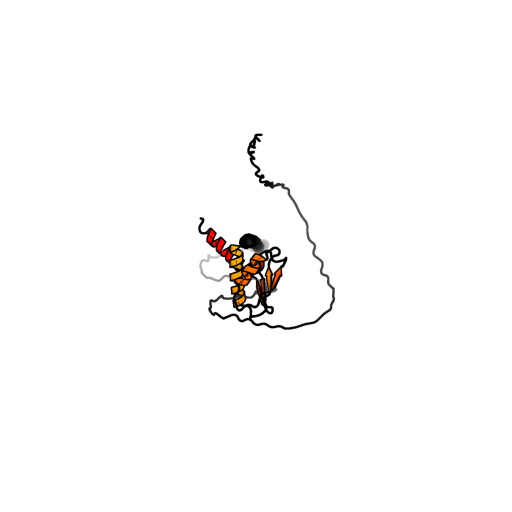C . ILE A 1 283 ? 15.966 5.869 -31.307 1.00 94.00 283 ILE A C 1
ATOM 1986 O O . ILE A 1 283 ? 16.745 6.321 -32.138 1.00 94.00 283 ILE A O 1
ATOM 1990 N N . VAL A 1 284 ? 16.139 6.054 -29.998 1.00 90.12 284 VAL A N 1
ATOM 1991 C CA . VAL A 1 284 ? 17.297 6.768 -29.427 1.00 90.12 284 VAL A CA 1
ATOM 1992 C C . VAL A 1 284 ? 18.569 5.907 -29.467 1.00 90.12 284 VAL A C 1
ATOM 1994 O O . VAL A 1 284 ? 19.677 6.424 -29.584 1.00 90.12 284 VAL A O 1
ATOM 1997 N N . GLY A 1 285 ? 18.428 4.581 -29.385 1.00 91.62 285 GLY A N 1
ATOM 1998 C CA . GLY A 1 285 ? 19.545 3.642 -29.458 1.00 91.62 285 GLY A CA 1
ATOM 1999 C C . GLY A 1 285 ? 19.095 2.186 -29.549 1.00 91.62 285 GLY A C 1
ATOM 2000 O O . GLY A 1 285 ? 17.996 1.837 -29.109 1.00 91.62 285 GLY A O 1
ATOM 2001 N N . GLY A 1 286 ? 19.966 1.343 -30.099 1.00 94.00 286 GLY A N 1
ATOM 2002 C CA . GLY A 1 286 ? 19.683 -0.053 -30.436 1.00 94.00 286 GLY A CA 1
ATOM 2003 C C . GLY A 1 286 ? 19.003 -0.195 -31.798 1.00 94.00 286 GLY A C 1
ATOM 2004 O O . GLY A 1 286 ? 19.028 0.730 -32.605 1.00 94.00 286 GLY A O 1
ATOM 2005 N N . VAL A 1 287 ? 18.401 -1.355 -32.054 1.00 94.19 287 VAL A N 1
ATOM 2006 C CA . VAL A 1 287 ? 17.714 -1.658 -33.320 1.00 94.19 287 VAL A CA 1
ATOM 2007 C C . VAL A 1 287 ? 16.437 -2.442 -33.080 1.00 94.19 287 VAL A C 1
ATOM 2009 O O . VAL A 1 287 ? 16.323 -3.176 -32.100 1.00 94.19 287 VAL A O 1
ATOM 2012 N N . ARG A 1 288 ? 15.487 -2.319 -34.000 1.00 95.75 288 ARG A N 1
ATOM 2013 C CA . ARG A 1 288 ? 14.283 -3.147 -34.025 1.00 95.75 288 ARG A CA 1
ATOM 2014 C C . ARG A 1 288 ? 14.269 -3.949 -35.316 1.00 95.75 288 ARG A C 1
ATOM 2016 O O . ARG A 1 288 ? 14.344 -3.366 -36.392 1.00 95.75 288 ARG A O 1
ATOM 2023 N N . ILE A 1 289 ? 14.181 -5.269 -35.204 1.00 93.50 289 ILE A N 1
ATOM 2024 C CA . ILE A 1 289 ? 14.157 -6.180 -36.351 1.00 93.50 289 ILE A CA 1
ATOM 2025 C C . ILE A 1 289 ? 12.747 -6.733 -36.471 1.00 93.50 289 ILE A C 1
ATOM 2027 O O . ILE A 1 289 ? 12.200 -7.270 -35.508 1.00 93.50 289 ILE A O 1
ATOM 2031 N N . THR A 1 290 ? 12.156 -6.578 -37.647 1.00 93.44 290 THR A N 1
ATOM 2032 C CA . THR A 1 290 ? 10.790 -7.015 -37.937 1.00 93.44 290 THR A CA 1
ATOM 2033 C C . THR A 1 290 ? 10.780 -7.928 -39.153 1.00 93.44 290 THR A C 1
ATOM 2035 O O . THR A 1 290 ? 11.462 -7.649 -40.138 1.00 93.44 290 THR A O 1
ATOM 2038 N N . ALA A 1 291 ? 10.023 -9.020 -39.077 1.00 91.81 291 ALA A N 1
ATOM 2039 C CA . ALA A 1 291 ? 9.803 -9.943 -40.186 1.00 91.81 291 ALA A CA 1
ATOM 2040 C C . ALA A 1 291 ? 8.418 -10.580 -40.037 1.00 91.81 291 ALA A C 1
ATOM 2042 O O . ALA A 1 291 ? 8.048 -10.982 -38.936 1.00 91.81 291 ALA A O 1
ATOM 2043 N N . ALA A 1 292 ? 7.643 -10.634 -41.126 1.00 86.38 292 ALA A N 1
ATOM 2044 C CA . ALA A 1 292 ? 6.325 -11.284 -41.177 1.00 86.38 292 ALA A CA 1
ATOM 2045 C C . ALA A 1 292 ? 5.369 -10.932 -40.005 1.00 86.38 292 ALA A C 1
ATOM 2047 O O . ALA A 1 292 ? 4.597 -11.764 -39.540 1.00 86.38 292 ALA A O 1
ATOM 2048 N N . GLY A 1 293 ? 5.421 -9.691 -39.502 1.00 87.44 293 GLY A N 1
ATOM 2049 C CA . GLY A 1 293 ? 4.587 -9.220 -38.385 1.00 87.44 293 GLY A CA 1
ATOM 2050 C C . GLY A 1 293 ? 5.128 -9.520 -36.979 1.00 87.44 293 GLY A C 1
ATOM 2051 O O . GLY A 1 293 ? 4.599 -8.985 -36.006 1.00 87.44 293 GLY A O 1
ATOM 2052 N N . ALA A 1 294 ? 6.206 -10.295 -36.847 1.00 91.75 294 ALA A N 1
ATOM 2053 C CA . ALA A 1 294 ? 6.921 -10.496 -35.590 1.00 91.75 294 ALA A CA 1
ATOM 2054 C C . ALA A 1 294 ? 8.063 -9.477 -35.432 1.00 91.75 294 ALA A C 1
ATOM 2056 O O . ALA A 1 294 ? 8.670 -9.034 -36.409 1.00 91.75 294 ALA A O 1
ATOM 2057 N N . THR A 1 295 ? 8.343 -9.082 -34.187 1.00 93.25 295 THR A N 1
ATOM 2058 C CA . THR A 1 295 ? 9.321 -8.034 -33.864 1.00 93.25 295 THR A CA 1
ATOM 2059 C C . THR A 1 295 ? 10.256 -8.478 -32.748 1.00 93.25 295 THR A C 1
ATOM 2061 O O . THR A 1 295 ? 9.810 -8.816 -31.654 1.00 93.25 295 THR A O 1
ATOM 2064 N N . VAL A 1 296 ? 11.561 -8.392 -32.997 1.00 93.44 296 VAL A N 1
ATOM 2065 C CA . VAL A 1 296 ? 12.586 -8.394 -31.952 1.00 93.44 296 VAL A CA 1
ATOM 2066 C C . VAL A 1 296 ? 12.988 -6.950 -31.687 1.00 93.44 296 VAL A C 1
ATOM 2068 O O . VAL A 1 296 ? 13.628 -6.297 -32.513 1.00 93.44 296 VAL A O 1
ATOM 2071 N N . ASP A 1 297 ? 12.581 -6.440 -30.527 1.00 94.75 297 ASP A N 1
ATOM 2072 C CA . ASP A 1 297 ? 12.897 -5.081 -30.102 1.00 94.75 297 ASP A CA 1
ATOM 2073 C C . ASP A 1 297 ? 14.157 -5.068 -29.227 1.00 94.75 297 ASP A C 1
ATOM 2075 O O . ASP A 1 297 ? 14.109 -5.237 -28.008 1.00 94.75 297 ASP A O 1
ATOM 2079 N N . ALA A 1 298 ? 15.301 -4.868 -29.879 1.00 94.19 298 ALA A N 1
ATOM 2080 C CA . ALA A 1 298 ? 16.597 -4.668 -29.243 1.00 94.19 298 ALA A CA 1
ATOM 2081 C C . ALA A 1 298 ? 16.926 -3.172 -29.082 1.00 94.19 298 ALA A C 1
ATOM 2083 O O . ALA A 1 298 ? 18.098 -2.801 -28.982 1.00 94.19 298 ALA A O 1
ATOM 2084 N N . THR A 1 299 ? 15.924 -2.288 -29.081 1.00 96.12 299 THR A N 1
ATOM 2085 C CA . THR A 1 299 ? 16.125 -0.870 -28.766 1.00 96.12 299 THR A CA 1
ATOM 2086 C C . THR A 1 299 ? 16.296 -0.677 -27.260 1.00 96.12 299 THR A C 1
ATOM 2088 O O . THR A 1 299 ? 15.908 -1.529 -26.459 1.00 96.12 299 THR A O 1
ATOM 2091 N N . VAL A 1 300 ? 16.846 0.464 -26.834 1.00 94.50 300 VAL A N 1
ATOM 2092 C CA . VAL A 1 300 ? 16.914 0.814 -25.401 1.00 94.50 300 VAL A CA 1
ATOM 2093 C C . VAL A 1 300 ? 15.521 0.765 -24.761 1.00 94.50 300 VAL A C 1
ATOM 2095 O O . VAL A 1 300 ? 15.374 0.266 -23.647 1.00 94.50 300 VAL A O 1
ATOM 2098 N N . ALA A 1 301 ? 14.491 1.230 -25.476 1.00 93.19 301 ALA A N 1
ATOM 2099 C CA . ALA A 1 301 ? 13.109 1.177 -25.013 1.00 93.19 301 ALA A CA 1
ATOM 2100 C C . ALA A 1 301 ? 12.585 -0.267 -24.922 1.00 93.19 301 ALA A C 1
ATOM 2102 O O . ALA A 1 301 ? 12.015 -0.634 -23.898 1.00 93.19 301 ALA A O 1
ATOM 2103 N N . GLY A 1 302 ? 12.836 -1.097 -25.940 1.00 93.31 302 GLY A N 1
ATOM 2104 C CA . GLY A 1 302 ? 12.443 -2.509 -25.965 1.00 93.31 302 GLY A CA 1
ATOM 2105 C C . GLY A 1 302 ? 13.086 -3.330 -24.849 1.00 93.31 302 GLY A C 1
ATOM 2106 O O . GLY A 1 302 ? 12.397 -4.044 -24.118 1.00 93.31 302 GLY A O 1
ATOM 2107 N N . LEU A 1 303 ? 14.391 -3.142 -24.623 1.00 91.75 303 LEU A N 1
ATOM 2108 C CA . LEU A 1 303 ? 15.107 -3.785 -23.520 1.00 91.75 303 LEU A CA 1
ATOM 2109 C C . LEU A 1 303 ? 14.562 -3.371 -22.151 1.00 91.75 303 LEU A C 1
ATOM 2111 O O . LEU A 1 303 ? 14.547 -4.189 -21.239 1.00 91.75 303 LEU A O 1
ATOM 2115 N N . LEU A 1 304 ? 14.091 -2.130 -22.003 1.00 92.25 304 LEU A N 1
ATOM 2116 C CA . LEU A 1 304 ? 13.485 -1.621 -20.768 1.00 92.25 304 LEU A CA 1
ATOM 2117 C C . LEU A 1 304 ? 11.974 -1.881 -20.657 1.00 92.25 304 LEU A C 1
ATOM 2119 O O . LEU A 1 304 ? 11.381 -1.527 -19.629 1.00 92.25 304 LEU A O 1
ATOM 2123 N N . GLY A 1 305 ? 11.363 -2.483 -21.682 1.00 89.19 305 GLY A N 1
ATOM 2124 C CA . GLY A 1 305 ? 9.922 -2.721 -21.782 1.00 89.19 305 GLY A CA 1
ATOM 2125 C C . GLY A 1 305 ? 9.390 -3.701 -20.734 1.00 89.19 305 GLY A C 1
ATOM 2126 O O . GLY A 1 305 ? 8.251 -3.574 -20.294 1.00 89.19 305 GLY A O 1
ATOM 2127 N N . HIS A 1 306 ? 10.236 -4.608 -20.236 1.00 84.81 306 HIS A N 1
ATOM 2128 C CA . HIS A 1 306 ? 9.900 -5.554 -19.165 1.00 84.81 306 HIS A CA 1
ATOM 2129 C C . HIS A 1 306 ? 10.058 -4.908 -17.777 1.00 84.81 306 HIS A C 1
ATOM 2131 O O . HIS A 1 306 ? 10.891 -5.318 -16.965 1.00 84.81 306 HIS A O 1
ATOM 2137 N N . GLY A 1 307 ? 9.276 -3.852 -17.529 1.00 81.31 307 GLY A N 1
ATOM 2138 C CA . GLY A 1 307 ? 9.417 -2.967 -16.369 1.00 81.31 307 GLY A CA 1
ATOM 2139 C C . GLY A 1 307 ? 9.418 -3.685 -15.018 1.00 81.31 307 GLY A C 1
ATOM 2140 O O . GLY A 1 307 ? 10.289 -3.401 -14.195 1.00 81.31 307 GLY A O 1
ATOM 2141 N N . ASP A 1 308 ? 8.512 -4.643 -14.819 1.00 85.69 308 ASP A N 1
ATOM 2142 C CA . ASP A 1 308 ? 8.358 -5.351 -13.541 1.00 85.69 308 ASP A CA 1
ATOM 2143 C C . ASP A 1 308 ? 9.541 -6.277 -13.244 1.00 85.69 308 ASP A C 1
ATOM 2145 O O . ASP A 1 308 ? 10.074 -6.286 -12.134 1.00 85.69 308 ASP A O 1
ATOM 2149 N N . TRP A 1 309 ? 10.016 -7.013 -14.255 1.00 89.25 309 TRP A N 1
ATOM 2150 C CA . TRP A 1 309 ? 11.165 -7.909 -14.105 1.00 89.25 309 TRP A CA 1
ATOM 2151 C C . TRP A 1 309 ? 12.456 -7.127 -13.826 1.00 89.25 309 TRP A C 1
ATOM 2153 O O . TRP A 1 309 ? 13.203 -7.459 -12.901 1.00 89.25 309 TRP A O 1
ATOM 2163 N N . ILE A 1 310 ? 12.699 -6.046 -14.576 1.00 88.44 310 ILE A N 1
ATOM 2164 C CA . ILE A 1 310 ? 13.871 -5.180 -14.372 1.00 88.44 310 ILE A CA 1
ATOM 2165 C C . ILE A 1 310 ? 13.784 -4.477 -13.020 1.00 88.44 310 ILE A C 1
ATOM 2167 O O . ILE A 1 310 ? 14.783 -4.407 -12.307 1.00 88.44 310 ILE A O 1
ATOM 2171 N N . GLY A 1 311 ? 12.600 -3.986 -12.645 1.00 85.31 311 GLY A N 1
ATOM 2172 C CA . GLY A 1 311 ? 12.353 -3.363 -11.349 1.00 85.31 311 GLY A CA 1
ATOM 2173 C C . GLY A 1 311 ? 12.658 -4.311 -10.193 1.00 85.31 311 GLY A C 1
ATOM 2174 O O . GLY A 1 311 ? 13.441 -3.961 -9.310 1.00 85.31 311 GLY A O 1
ATOM 2175 N N . GLY A 1 312 ? 12.140 -5.542 -10.248 1.00 87.75 312 GLY A N 1
ATOM 2176 C CA . GLY A 1 312 ? 12.432 -6.578 -9.256 1.00 87.75 312 GLY A CA 1
ATOM 2177 C C . GLY A 1 312 ? 13.924 -6.913 -9.168 1.00 87.75 312 GLY A C 1
ATOM 2178 O O . GLY A 1 312 ? 14.475 -7.023 -8.071 1.00 87.75 312 GLY A O 1
ATOM 2179 N N . ARG A 1 313 ? 14.621 -7.007 -10.311 1.00 89.81 313 ARG A N 1
ATOM 2180 C CA . ARG A 1 313 ? 16.069 -7.266 -10.334 1.00 89.81 313 ARG A CA 1
ATOM 2181 C C . ARG A 1 313 ? 16.883 -6.098 -9.774 1.00 89.81 313 ARG A C 1
ATOM 2183 O O . ARG A 1 313 ? 17.842 -6.339 -9.044 1.00 89.81 313 ARG A O 1
ATOM 2190 N N . LEU A 1 314 ? 16.511 -4.857 -10.091 1.00 88.56 314 LEU A N 1
ATOM 2191 C CA . LEU A 1 314 ? 17.148 -3.655 -9.547 1.00 88.56 314 LEU A CA 1
ATOM 2192 C C . LEU A 1 314 ? 16.985 -3.588 -8.026 1.00 88.56 314 LEU A C 1
ATOM 2194 O O . LEU A 1 314 ? 17.980 -3.387 -7.333 1.00 88.56 314 LEU A O 1
ATOM 2198 N N . LEU A 1 315 ? 15.775 -3.831 -7.509 1.00 87.56 315 LEU A N 1
ATOM 2199 C CA . LEU A 1 315 ? 15.526 -3.888 -6.066 1.00 87.56 315 LEU A CA 1
ATOM 2200 C C . LEU A 1 315 ? 16.405 -4.944 -5.394 1.00 87.56 315 LEU A C 1
ATOM 2202 O O . LEU A 1 315 ? 17.133 -4.618 -4.458 1.00 87.56 315 LEU A O 1
ATOM 2206 N N . ALA A 1 316 ? 16.423 -6.171 -5.922 1.00 89.25 316 ALA A N 1
ATOM 2207 C CA . ALA A 1 316 ? 17.248 -7.251 -5.383 1.00 89.25 316 ALA A CA 1
ATOM 2208 C C . ALA A 1 316 ? 18.742 -6.880 -5.321 1.00 89.25 316 ALA A C 1
ATOM 2210 O O . ALA A 1 316 ? 19.401 -7.138 -4.317 1.00 89.25 316 ALA A O 1
ATOM 2211 N N . LEU A 1 317 ? 19.274 -6.229 -6.362 1.00 87.88 317 LEU A N 1
ATOM 2212 C CA . LEU A 1 317 ? 20.671 -5.783 -6.394 1.00 87.88 317 LEU A CA 1
ATOM 2213 C C . LEU A 1 317 ? 20.952 -4.657 -5.390 1.00 87.88 317 LEU A C 1
ATOM 2215 O O . LEU A 1 317 ? 22.008 -4.655 -4.761 1.00 87.88 317 LEU A O 1
ATOM 2219 N N . THR A 1 318 ? 20.025 -3.713 -5.212 1.00 84.50 318 THR A N 1
ATOM 2220 C CA . THR A 1 318 ? 20.189 -2.630 -4.227 1.00 84.50 318 THR A CA 1
ATOM 2221 C C . THR A 1 318 ? 20.104 -3.124 -2.785 1.00 84.50 318 THR A C 1
ATOM 2223 O O . THR A 1 318 ? 20.857 -2.643 -1.941 1.00 84.50 318 THR A O 1
ATOM 2226 N N . LEU A 1 319 ? 19.248 -4.114 -2.513 1.00 81.44 319 LEU A N 1
ATOM 2227 C CA . LEU A 1 319 ? 19.131 -4.747 -1.200 1.00 81.44 319 LEU A CA 1
ATOM 2228 C C . LEU A 1 319 ? 20.384 -5.576 -0.879 1.00 81.44 319 LEU A C 1
ATOM 2230 O O . LEU A 1 319 ? 20.982 -5.381 0.175 1.00 81.44 319 LEU A O 1
ATOM 2234 N N . ALA A 1 320 ? 20.859 -6.398 -1.822 1.00 78.75 320 ALA A N 1
ATOM 2235 C CA . ALA A 1 320 ? 22.081 -7.192 -1.655 1.00 78.75 320 ALA A CA 1
ATOM 2236 C C . ALA A 1 320 ? 23.353 -6.325 -1.532 1.00 78.75 320 ALA A C 1
ATOM 2238 O O . ALA A 1 320 ? 24.258 -6.636 -0.762 1.00 78.75 320 ALA A O 1
ATOM 2239 N N . GLY A 1 321 ? 23.428 -5.204 -2.259 1.00 67.56 321 GLY A N 1
ATOM 2240 C CA . GLY A 1 321 ? 24.550 -4.261 -2.173 1.00 67.56 321 GLY A CA 1
ATOM 2241 C C . GLY A 1 321 ? 24.590 -3.438 -0.878 1.00 67.56 321 GLY A C 1
ATOM 2242 O O . GLY A 1 321 ? 25.631 -2.869 -0.551 1.00 67.56 321 GLY A O 1
ATOM 2243 N N . GLY A 1 322 ? 23.478 -3.373 -0.137 1.00 59.12 322 GLY A N 1
ATOM 2244 C CA . GLY A 1 322 ? 23.382 -2.695 1.158 1.00 59.12 322 GLY A CA 1
ATOM 2245 C C . GLY A 1 322 ? 23.858 -3.537 2.347 1.00 59.12 322 GLY A C 1
ATOM 2246 O O . GLY A 1 322 ? 24.239 -2.972 3.371 1.00 59.12 322 GLY A O 1
ATOM 2247 N N . GLU A 1 323 ? 23.876 -4.866 2.217 1.00 51.53 323 GLU A N 1
ATOM 2248 C CA . GLU A 1 323 ? 24.328 -5.789 3.271 1.00 51.53 323 GLU A CA 1
ATOM 2249 C C . GLU A 1 323 ? 25.861 -5.903 3.354 1.00 51.53 323 GLU A C 1
ATOM 2251 O O . GLU A 1 323 ? 26.395 -6.209 4.412 1.00 51.53 323 GLU A O 1
ATOM 2256 N N . GLY A 1 324 ? 26.589 -5.568 2.282 1.00 47.69 324 GLY A N 1
ATOM 2257 C CA . GLY A 1 324 ? 28.061 -5.599 2.242 1.00 47.69 324 GLY A CA 1
ATOM 2258 C C . GLY A 1 324 ? 28.769 -4.310 2.686 1.00 47.69 324 GLY A C 1
ATOM 2259 O O . GLY A 1 324 ? 29.971 -4.177 2.463 1.00 47.69 324 GLY A O 1
ATOM 2260 N N . LYS A 1 325 ? 28.044 -3.328 3.240 1.00 44.06 325 LYS A N 1
ATOM 2261 C CA . LYS A 1 325 ? 28.587 -2.002 3.601 1.00 44.06 325 LYS A CA 1
ATOM 2262 C C . LYS A 1 325 ? 28.264 -1.540 5.031 1.00 44.06 325 LYS A C 1
ATOM 2264 O O . LYS A 1 325 ? 28.368 -0.343 5.301 1.00 44.06 325 LYS A O 1
ATOM 2269 N N . ARG A 1 326 ? 27.867 -2.451 5.922 1.00 38.91 326 ARG A N 1
ATOM 2270 C CA . ARG A 1 326 ? 27.683 -2.168 7.356 1.00 38.91 326 ARG A CA 1
ATOM 2271 C C . ARG A 1 326 ? 28.816 -2.746 8.181 1.00 38.91 326 ARG A C 1
ATOM 2273 O O . ARG A 1 326 ? 29.241 -3.873 7.855 1.00 38.91 326 ARG A O 1
#

Foldseek 3Di:
DDDDDDDDDDDDDDDDDDDDDDDDDDDDDDDDDDDDDDDDDDDDDDDDDDDDDDDDDDDDDDDDDDDDDDDDDDDDDDDDDDDDDDDDDDDDDDDDDDDDDDDDDDDDDDDDDDDDDDDDPQDPVNVVVVVVVVVVVVVVVVVVVVVVVVVVVVVVVVVVVVVVVVVVVVVVVVVVVVVVVVVVVVVVVVVVVVVVVVVVVVLVVLLVVVLVVLLVVQLVLQVDLVSVLVLLLVLLVVCVVPPDADAKEKEFAPPDDPVSVVVSQVSHDPSHDRHHYDYDNVQSGGIWIDDPHDIDDSGSCSVCVVPVVSSVVSSVVVVVVVVVPD